Protein AF-A0A5K0VRU4-F1 (afdb_monomer_lite)

Secondary structure (DSSP, 8-state):
------------SSTT-S---HHHHHHHHHHHHHHHHHHHHTT----GGGHHHHHHHHHT-TT--HHHHHHHHHTT-----SSS--HHHHHHHHHHHHHHHHHHTTTS-HHHHHHTTHHHHHHHHHHHIIIIIIS-SS--SHHHHHHHHHHHHHHHHHHHHHHTS--S-------HHHHHHHHHHHHHTTT---S---SHHHHHHHHSTTS-HHHHHHHHTS---HHHHHHHHHHHHHHHHHHHHHHHHHHSSS---HHHHHHHHHHH--

Structure (mmCIF, N/CA/C/O backbone):
data_AF-A0A5K0VRU4-F1
#
_entry.id   AF-A0A5K0VRU4-F1
#
loop_
_atom_site.group_PDB
_atom_site.id
_atom_site.type_symbol
_atom_site.label_atom_id
_atom_site.label_alt_id
_atom_site.label_comp_id
_atom_site.label_asym_id
_atom_site.label_entity_id
_atom_site.label_seq_id
_atom_site.pdbx_PDB_ins_code
_atom_site.Cartn_x
_atom_site.Cartn_y
_atom_site.Cartn_z
_atom_site.occupancy
_atom_site.B_iso_or_equiv
_atom_site.auth_seq_id
_atom_site.auth_comp_id
_atom_site.auth_asym_id
_atom_site.auth_atom_id
_atom_site.pdbx_PDB_model_num
ATOM 1 N N . MET A 1 1 ? -26.122 33.282 -49.426 1.00 35.16 1 MET A N 1
ATOM 2 C CA . MET A 1 1 ? -24.949 33.899 -50.070 1.00 35.16 1 MET A CA 1
ATOM 3 C C . MET A 1 1 ? -24.200 34.597 -48.958 1.00 35.16 1 MET A C 1
ATOM 5 O O . MET A 1 1 ? -24.620 35.663 -48.543 1.00 35.16 1 MET A O 1
ATOM 9 N N . GLU A 1 2 ? -23.472 33.832 -48.149 1.00 34.56 2 GLU A N 1
ATOM 10 C CA . GLU A 1 2 ? -22.108 33.345 -48.430 1.00 34.56 2 GLU A CA 1
ATOM 11 C C . GLU A 1 2 ? -21.135 34.514 -48.532 1.00 34.56 2 GLU A C 1
ATOM 13 O O . GLU A 1 2 ? -21.149 35.229 -49.522 1.00 34.56 2 GLU A O 1
ATOM 18 N N . ASP A 1 3 ? -20.295 34.655 -47.509 1.00 26.83 3 ASP A N 1
ATOM 19 C CA . ASP A 1 3 ? -18.864 34.739 -47.759 1.00 26.83 3 ASP A CA 1
ATOM 20 C C . ASP A 1 3 ? -18.106 33.967 -46.677 1.00 26.83 3 ASP A C 1
ATOM 22 O O . ASP A 1 3 ? -18.338 34.085 -45.472 1.00 26.83 3 ASP A O 1
ATOM 26 N N . VAL A 1 4 ? -17.264 33.080 -47.188 1.00 33.47 4 VAL A N 1
ATOM 27 C CA . VAL A 1 4 ? -16.459 32.075 -46.509 1.00 33.47 4 VAL A CA 1
ATOM 28 C C . VAL A 1 4 ? -15.202 32.752 -45.973 1.00 33.47 4 VAL A C 1
ATOM 30 O O . VAL A 1 4 ? -14.408 33.280 -46.747 1.00 33.47 4 VAL A O 1
ATOM 33 N N . VAL A 1 5 ? -14.975 32.695 -44.659 1.00 30.23 5 VAL A N 1
ATOM 34 C CA . VAL A 1 5 ? -13.667 33.023 -44.075 1.00 30.23 5 VAL A CA 1
ATOM 35 C C . VAL A 1 5 ? -12.922 31.719 -43.822 1.00 30.23 5 VAL A C 1
ATOM 37 O O . VAL A 1 5 ? -13.318 30.900 -42.993 1.00 30.23 5 VAL A O 1
ATOM 40 N N . PHE A 1 6 ? -11.846 31.533 -44.582 1.00 28.92 6 PHE A N 1
ATOM 41 C CA . PHE A 1 6 ? -10.878 30.458 -44.421 1.00 28.92 6 PHE A CA 1
ATOM 42 C C . PHE A 1 6 ? -10.254 30.526 -43.023 1.00 28.92 6 PHE A C 1
ATOM 44 O O . PHE A 1 6 ? -9.589 31.501 -42.679 1.00 28.92 6 PHE A O 1
ATOM 51 N N . ILE A 1 7 ? -10.447 29.474 -42.225 1.00 33.62 7 ILE A N 1
ATOM 52 C CA . ILE A 1 7 ? -9.672 29.272 -41.002 1.00 33.62 7 ILE A CA 1
ATOM 53 C C . ILE A 1 7 ? -8.292 28.772 -41.418 1.00 33.62 7 ILE A C 1
ATOM 55 O O . ILE A 1 7 ? -8.119 27.650 -41.898 1.00 33.62 7 ILE A O 1
ATOM 59 N N . GLU A 1 8 ? -7.327 29.663 -41.239 1.00 29.95 8 GLU A N 1
ATOM 60 C CA . GLU A 1 8 ? -5.900 29.417 -41.320 1.00 29.95 8 GLU A CA 1
ATOM 61 C C . GLU A 1 8 ? -5.525 28.253 -40.391 1.00 29.95 8 GLU A C 1
ATOM 63 O O . GLU A 1 8 ? -5.835 28.227 -39.195 1.00 29.95 8 GLU A O 1
ATOM 68 N N . LYS A 1 9 ? -4.906 27.233 -40.984 1.00 31.45 9 LYS A N 1
ATOM 69 C CA . LYS A 1 9 ? -4.506 25.989 -40.336 1.00 31.45 9 LYS A CA 1
ATOM 70 C C . LYS A 1 9 ? -3.313 26.283 -39.424 1.00 31.45 9 LYS A C 1
ATOM 72 O O . LYS A 1 9 ? -2.166 26.247 -39.852 1.00 31.45 9 LYS A O 1
ATOM 77 N N . GLY A 1 10 ? -3.606 26.613 -38.170 1.00 27.17 10 GLY A N 1
ATOM 78 C CA . GLY A 1 10 ? -2.618 26.787 -37.113 1.00 27.17 10 GLY A CA 1
ATOM 79 C C . GLY A 1 10 ? -2.034 25.447 -36.678 1.00 27.17 10 GLY A C 1
ATOM 80 O O . GLY A 1 10 ? -2.617 24.736 -35.862 1.00 27.17 10 GLY A O 1
ATOM 81 N N . ASP A 1 11 ? -0.871 25.135 -37.234 1.00 39.38 11 ASP A N 1
ATOM 82 C CA . ASP A 1 11 ? 0.118 24.199 -36.709 1.00 39.38 11 ASP A CA 1
ATOM 83 C C . ASP A 1 11 ? 0.314 24.418 -35.198 1.00 39.38 11 ASP A C 1
ATOM 85 O O . ASP A 1 11 ? 0.745 25.501 -34.793 1.00 39.38 11 ASP A O 1
ATOM 89 N N . ARG A 1 12 ? -0.061 23.432 -34.362 1.00 37.38 12 ARG A N 1
ATOM 90 C CA . ARG A 1 12 ? 0.405 23.240 -32.964 1.00 37.38 12 ARG A CA 1
ATOM 91 C C . ARG A 1 12 ? -0.280 22.051 -32.268 1.00 37.38 12 ARG A C 1
ATOM 93 O O . ARG A 1 12 ? -0.884 22.191 -31.207 1.00 37.38 12 ARG A O 1
ATOM 100 N N . ALA A 1 13 ? -0.186 20.855 -32.847 1.00 37.22 13 ALA A N 1
ATOM 101 C CA . ALA A 1 13 ? -0.652 19.635 -32.171 1.00 37.22 13 ALA A CA 1
ATOM 102 C C . ALA A 1 13 ? 0.237 18.396 -32.389 1.00 37.22 13 ALA A C 1
ATOM 104 O O . ALA A 1 13 ? -0.203 17.287 -32.101 1.00 37.22 13 ALA A O 1
ATOM 105 N N . ALA A 1 14 ? 1.474 18.562 -32.871 1.00 34.97 14 ALA A N 1
ATOM 106 C CA . ALA A 1 14 ? 2.357 17.433 -33.191 1.00 34.97 14 ALA A CA 1
ATOM 107 C C . ALA A 1 14 ? 3.592 17.280 -32.274 1.00 34.97 14 ALA A C 1
ATOM 109 O O . ALA A 1 14 ? 4.218 16.228 -32.298 1.00 34.97 14 ALA A O 1
ATOM 110 N N . ASP A 1 15 ? 3.908 18.250 -31.408 1.00 37.06 15 ASP A N 1
ATOM 111 C CA . ASP A 1 15 ? 5.259 18.343 -30.812 1.00 37.06 15 ASP A CA 1
ATOM 112 C C . ASP A 1 15 ? 5.445 17.787 -29.386 1.00 37.06 15 ASP A C 1
ATOM 114 O O . ASP A 1 15 ? 6.504 17.961 -28.795 1.00 37.06 15 ASP A O 1
ATOM 118 N N . ASN A 1 16 ? 4.465 17.090 -28.800 1.00 42.47 16 ASN A N 1
ATOM 119 C CA . ASN A 1 16 ? 4.620 16.508 -27.448 1.00 42.47 16 ASN A CA 1
ATOM 120 C C . ASN A 1 16 ? 4.455 14.983 -27.379 1.00 42.47 16 ASN A C 1
ATOM 122 O O . ASN A 1 16 ? 4.488 14.416 -26.287 1.00 42.47 16 ASN A O 1
ATOM 126 N N . PHE A 1 17 ? 4.290 14.317 -28.525 1.00 43.25 17 PHE A N 1
ATOM 127 C CA . PHE A 1 17 ? 4.145 12.861 -28.609 1.00 43.25 17 PHE A CA 1
ATOM 128 C C . PHE A 1 17 ? 5.380 12.147 -29.184 1.00 43.25 17 PHE A C 1
ATOM 130 O O . PHE A 1 17 ? 5.303 10.955 -29.480 1.00 43.25 17 PHE A O 1
ATOM 137 N N . ASP A 1 18 ? 6.533 12.824 -29.287 1.00 47.66 18 ASP A N 1
ATOM 138 C CA . ASP A 1 18 ? 7.819 12.171 -29.593 1.00 47.66 18 ASP A CA 1
ATOM 139 C C . ASP A 1 18 ? 8.381 11.511 -28.316 1.00 47.66 18 ASP A C 1
ATOM 141 O O . ASP A 1 18 ? 9.367 11.906 -27.688 1.00 47.66 18 ASP A O 1
ATOM 145 N N . LEU A 1 19 ? 7.557 10.561 -27.866 1.00 56.19 19 LEU A N 1
ATOM 146 C CA . LEU A 1 19 ? 7.505 9.853 -26.601 1.00 56.19 19 LEU A CA 1
ATOM 147 C C . LEU A 1 19 ? 8.842 9.210 -26.263 1.00 56.19 19 LEU A C 1
ATOM 149 O O . LEU A 1 19 ? 9.467 8.592 -27.119 1.00 56.19 19 LEU A O 1
ATOM 153 N N . LEU A 1 20 ? 9.201 9.264 -24.975 1.00 62.41 20 LEU A N 1
ATOM 154 C CA . LEU A 1 20 ? 10.182 8.406 -24.301 1.00 62.41 20 LEU A CA 1
ATOM 155 C C . LEU A 1 20 ? 10.383 7.073 -25.041 1.00 62.41 20 LEU A C 1
ATOM 157 O O . LEU A 1 20 ? 9.666 6.099 -24.797 1.00 62.41 20 LEU A O 1
ATOM 161 N N . THR A 1 21 ? 11.369 7.026 -25.945 1.00 76.81 21 THR A N 1
ATOM 162 C CA . THR A 1 21 ? 11.744 5.777 -26.613 1.00 76.81 21 THR A CA 1
ATOM 163 C C . THR A 1 21 ? 12.025 4.730 -25.543 1.00 76.81 21 THR A C 1
ATOM 165 O O . THR A 1 21 ? 12.405 5.071 -24.420 1.00 76.81 21 THR A O 1
ATOM 168 N N . SER A 1 22 ? 11.880 3.440 -25.855 1.00 73.94 22 SER A N 1
ATOM 169 C CA . SER A 1 22 ? 12.013 2.409 -24.817 1.00 73.94 22 SER A CA 1
ATOM 170 C C . SER A 1 22 ? 13.336 2.493 -24.041 1.00 73.94 22 SER A C 1
ATOM 172 O O . SER A 1 22 ? 13.355 2.226 -22.844 1.00 73.94 22 SER A O 1
ATOM 174 N N . LYS A 1 23 ? 14.422 2.927 -24.698 1.00 79.88 23 LYS A N 1
ATOM 175 C CA . LYS A 1 23 ? 15.732 3.152 -24.068 1.00 79.88 23 LYS A CA 1
ATOM 176 C C . LYS A 1 23 ? 15.755 4.402 -23.180 1.00 79.88 23 LYS A C 1
ATOM 178 O O . LYS A 1 23 ? 16.255 4.334 -22.061 1.00 79.88 23 LYS A O 1
ATOM 183 N N . ASN A 1 24 ? 15.182 5.513 -23.646 1.00 86.38 24 ASN A N 1
ATOM 184 C CA . ASN A 1 24 ? 15.103 6.755 -22.871 1.00 86.38 24 ASN A CA 1
ATOM 185 C C . ASN A 1 24 ? 14.194 6.602 -21.646 1.00 86.38 24 ASN A C 1
ATOM 187 O O . ASN A 1 24 ? 14.509 7.147 -20.595 1.00 86.38 24 ASN A O 1
ATOM 191 N N . TYR A 1 25 ? 13.116 5.819 -21.765 1.00 88.56 25 TYR A N 1
ATOM 192 C CA . TYR A 1 25 ? 12.246 5.461 -20.648 1.00 88.56 25 TYR A CA 1
ATOM 193 C C . TYR A 1 25 ? 13.021 4.741 -19.546 1.00 88.56 25 TYR A C 1
ATOM 195 O O . TYR A 1 25 ? 13.049 5.215 -18.419 1.00 88.56 25 TYR A O 1
ATOM 203 N N . VAL A 1 26 ? 13.687 3.630 -19.884 1.00 87.88 26 VAL A N 1
ATOM 204 C CA . VAL A 1 26 ? 14.422 2.812 -18.905 1.00 87.88 26 VAL A CA 1
ATOM 205 C C . VAL A 1 26 ? 15.501 3.634 -18.207 1.00 87.88 26 VAL A C 1
ATOM 207 O O . VAL A 1 26 ? 15.607 3.582 -16.984 1.00 87.88 26 VAL A O 1
ATOM 210 N N . LYS A 1 27 ? 16.261 4.431 -18.968 1.00 89.44 27 LYS A N 1
ATOM 211 C CA . LYS A 1 27 ? 17.290 5.304 -18.401 1.00 89.44 27 LYS A CA 1
ATOM 212 C C . LYS A 1 27 ? 16.688 6.353 -17.463 1.00 89.44 27 LYS A C 1
ATOM 214 O O . LYS A 1 27 ? 17.103 6.439 -16.318 1.00 89.44 27 LYS A O 1
ATOM 219 N N . LEU A 1 28 ? 15.680 7.105 -17.915 1.00 91.62 28 LEU A N 1
ATOM 220 C CA . LEU A 1 28 ? 15.055 8.145 -17.095 1.00 91.62 28 LEU A CA 1
ATOM 221 C C . LEU A 1 28 ? 14.407 7.565 -15.833 1.00 91.62 28 LEU A C 1
ATOM 223 O O . LEU A 1 28 ? 14.519 8.169 -14.771 1.00 91.62 28 LEU A O 1
ATOM 227 N N . SER A 1 29 ? 13.747 6.408 -15.937 1.00 89.31 29 SER A N 1
ATOM 228 C CA . SER A 1 29 ? 13.199 5.678 -14.792 1.00 89.31 29 SER A CA 1
ATOM 229 C C . SER A 1 29 ? 14.280 5.376 -13.763 1.00 89.31 29 SER A C 1
ATOM 231 O O . SER A 1 29 ? 14.113 5.739 -12.602 1.00 89.31 29 SER A O 1
ATOM 233 N N . LYS A 1 30 ? 15.388 4.769 -14.199 1.00 89.94 30 LYS A N 1
ATOM 234 C CA . LYS A 1 30 ? 16.509 4.416 -13.329 1.00 89.94 30 LYS A CA 1
ATOM 235 C C . LYS A 1 30 ? 17.131 5.654 -12.678 1.00 89.94 30 LYS A C 1
ATOM 237 O O . LYS A 1 30 ? 17.142 5.737 -11.456 1.00 89.94 30 LYS A O 1
ATOM 242 N N . ASP A 1 31 ? 17.528 6.644 -13.478 1.00 92.00 31 ASP A N 1
ATOM 243 C CA . ASP A 1 31 ? 18.176 7.872 -12.997 1.00 92.00 31 ASP A CA 1
ATOM 244 C C . ASP A 1 31 ? 17.273 8.631 -11.997 1.00 92.00 31 ASP A C 1
ATOM 246 O O . ASP A 1 31 ? 17.741 9.185 -11.003 1.00 92.00 31 ASP A O 1
ATOM 250 N N . SER A 1 32 ? 15.954 8.654 -12.236 1.00 91.50 32 SER A N 1
ATOM 251 C CA . SER A 1 32 ? 14.997 9.345 -11.356 1.00 91.50 32 SER A CA 1
ATOM 252 C C . SER A 1 32 ? 14.775 8.610 -10.037 1.00 91.50 32 SER A C 1
ATOM 254 O O . SER A 1 32 ? 14.618 9.256 -9.001 1.00 91.50 32 SER A O 1
ATOM 256 N N . VAL A 1 33 ? 14.735 7.276 -10.078 1.00 90.25 33 VAL A N 1
ATOM 257 C CA . VAL A 1 33 ? 14.640 6.427 -8.886 1.00 90.25 33 VAL A CA 1
ATOM 258 C C . VAL A 1 33 ? 15.898 6.574 -8.039 1.00 90.25 33 VAL A C 1
ATOM 260 O O . VAL A 1 33 ? 15.785 6.884 -6.858 1.00 90.25 33 VAL A O 1
ATOM 263 N N . GLU A 1 34 ? 17.081 6.421 -8.637 1.00 90.38 34 GLU A N 1
ATOM 264 C CA . GLU A 1 34 ? 18.365 6.534 -7.935 1.00 90.38 34 GLU A CA 1
ATOM 265 C C . GLU A 1 34 ? 18.497 7.898 -7.259 1.00 90.38 34 GLU A C 1
ATOM 267 O O . GLU A 1 34 ? 18.747 7.966 -6.058 1.00 90.38 34 GLU A O 1
ATOM 272 N N . ARG A 1 35 ? 18.187 8.982 -7.980 1.00 91.62 35 ARG A N 1
ATOM 273 C CA . ARG A 1 35 ? 18.198 10.332 -7.410 1.00 91.62 35 ARG A CA 1
ATOM 274 C C . ARG A 1 35 ? 17.222 10.492 -6.240 1.00 91.62 35 ARG A C 1
ATOM 276 O O . ARG A 1 35 ? 17.546 11.156 -5.259 1.00 91.62 35 ARG A O 1
ATOM 283 N N . LEU A 1 36 ? 16.022 9.912 -6.323 1.00 88.62 36 LEU A N 1
ATOM 284 C CA . LEU A 1 36 ? 15.066 9.953 -5.213 1.00 88.62 36 LEU A CA 1
ATOM 285 C C . LEU A 1 36 ? 15.610 9.206 -3.988 1.00 88.62 36 LEU A C 1
ATOM 287 O O . LEU A 1 36 ? 15.488 9.704 -2.868 1.00 88.62 36 LEU A O 1
ATOM 291 N N . LEU A 1 37 ? 16.211 8.032 -4.195 1.00 85.75 37 LEU A N 1
ATOM 292 C CA . LEU A 1 37 ? 16.804 7.224 -3.129 1.00 85.75 37 LEU A CA 1
ATOM 293 C C . LEU A 1 37 ? 18.017 7.917 -2.494 1.00 85.75 37 LEU A C 1
ATOM 295 O O . LEU A 1 37 ? 18.177 7.856 -1.278 1.00 85.75 37 LEU A O 1
ATOM 299 N N . GLU A 1 38 ? 18.843 8.602 -3.283 1.00 88.44 38 GLU A N 1
ATOM 300 C CA . GLU A 1 38 ? 19.968 9.409 -2.797 1.00 88.44 38 GLU A CA 1
ATOM 301 C C . GLU A 1 38 ? 19.501 10.582 -1.930 1.00 88.44 38 GLU A C 1
ATOM 303 O O . GLU A 1 38 ? 19.992 10.748 -0.815 1.0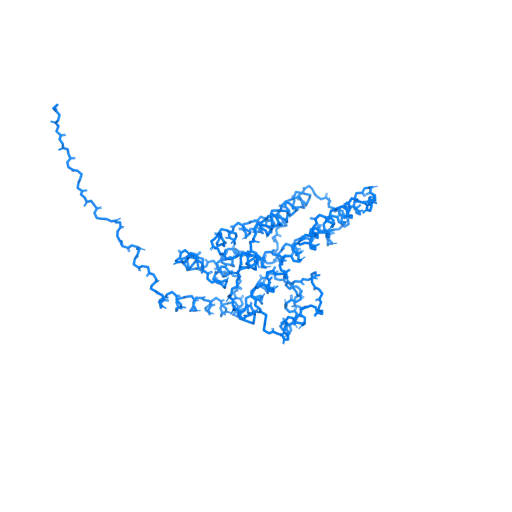0 88.44 38 GLU A O 1
ATOM 308 N N . GLU A 1 39 ? 18.514 11.358 -2.387 1.00 86.56 39 GLU A N 1
ATOM 309 C CA . GLU A 1 39 ? 17.941 12.464 -1.605 1.00 86.56 39 GLU A CA 1
ATOM 310 C C . GLU A 1 39 ? 17.303 11.953 -0.304 1.00 86.56 39 GLU A C 1
ATOM 312 O O . GLU A 1 39 ? 17.458 12.561 0.757 1.00 86.56 39 GLU A O 1
ATOM 317 N N . PHE A 1 40 ? 16.630 10.800 -0.363 1.00 80.44 40 PHE A N 1
ATOM 318 C CA . PHE A 1 40 ? 16.086 10.129 0.813 1.00 80.44 40 PHE A CA 1
ATOM 319 C C . PHE A 1 40 ? 17.190 9.711 1.803 1.00 80.44 40 PHE A C 1
ATOM 321 O O . PHE A 1 40 ? 17.092 10.026 2.992 1.00 80.44 40 PHE A O 1
ATOM 328 N N . LYS A 1 41 ? 18.266 9.065 1.327 1.00 82.62 41 LYS A N 1
ATOM 329 C CA . LYS A 1 41 ? 19.443 8.692 2.139 1.00 82.62 41 LYS A CA 1
ATOM 330 C C . LYS A 1 41 ? 20.147 9.930 2.714 1.00 82.62 41 LYS A C 1
ATOM 332 O O . LYS A 1 41 ? 20.639 9.884 3.837 1.00 82.62 41 LYS A O 1
ATOM 337 N N . GLY A 1 42 ? 20.122 11.050 1.990 1.00 80.94 42 GLY A N 1
ATOM 338 C CA . GLY A 1 42 ? 20.583 12.369 2.438 1.00 80.94 42 GLY A CA 1
ATOM 339 C C . GLY A 1 42 ? 19.674 13.053 3.469 1.00 80.94 42 GLY A C 1
ATOM 340 O O . GLY A 1 42 ? 19.977 14.158 3.914 1.00 80.94 42 GLY A O 1
ATOM 341 N N . GLY A 1 43 ? 18.566 12.418 3.866 1.00 76.81 43 GLY A N 1
ATOM 342 C CA . GLY A 1 43 ? 17.657 12.901 4.904 1.00 76.81 43 GLY A CA 1
ATOM 343 C C . GLY A 1 43 ? 16.501 13.763 4.395 1.00 76.81 43 GLY A C 1
ATOM 344 O O . GLY A 1 43 ? 15.662 14.169 5.205 1.00 76.81 43 GLY A O 1
ATOM 345 N N . ARG A 1 44 ? 16.394 14.016 3.082 1.00 79.00 44 ARG A N 1
ATOM 346 C CA . ARG A 1 44 ? 15.269 14.768 2.510 1.00 79.00 44 ARG A CA 1
ATOM 347 C C . ARG A 1 44 ? 13.966 13.998 2.726 1.00 79.00 44 ARG A C 1
ATOM 349 O O . ARG A 1 44 ? 13.890 12.794 2.501 1.00 79.00 44 ARG A O 1
ATOM 356 N N . ARG A 1 45 ? 12.912 14.710 3.139 1.00 75.56 45 ARG A N 1
ATOM 357 C CA . ARG A 1 45 ? 11.570 14.137 3.379 1.00 75.56 45 ARG A CA 1
ATOM 358 C C . ARG A 1 45 ? 10.478 14.664 2.447 1.00 75.56 45 ARG A C 1
ATOM 360 O O . ARG A 1 45 ? 9.382 14.116 2.425 1.00 75.56 45 ARG A O 1
ATOM 367 N N . ASN A 1 46 ? 10.772 15.699 1.661 1.00 77.38 46 ASN A N 1
ATOM 368 C CA . ASN A 1 46 ? 9.859 16.270 0.673 1.00 77.38 46 ASN A CA 1
ATOM 369 C C . ASN A 1 46 ? 10.298 15.869 -0.744 1.00 77.38 46 ASN A C 1
ATOM 371 O O . ASN A 1 46 ? 11.336 16.318 -1.218 1.00 77.38 46 ASN A O 1
ATOM 375 N N . PHE A 1 47 ? 9.480 15.073 -1.437 1.00 82.75 47 PHE A N 1
ATOM 376 C CA . PHE A 1 47 ? 9.764 14.587 -2.798 1.00 82.75 47 PHE A CA 1
ATOM 377 C C . PHE A 1 47 ? 8.867 15.222 -3.870 1.00 82.75 47 PHE A C 1
ATOM 379 O O . PHE A 1 47 ? 8.712 14.687 -4.968 1.00 82.75 47 PHE A O 1
ATOM 386 N N . SER A 1 48 ? 8.244 16.365 -3.571 1.00 84.69 48 SER A N 1
ATOM 387 C CA . SER A 1 48 ? 7.301 17.025 -4.487 1.00 84.69 48 SER A CA 1
ATOM 388 C C . SER A 1 48 ? 7.930 17.457 -5.817 1.00 84.69 48 SER A C 1
ATOM 390 O O . SER A 1 48 ? 7.243 17.442 -6.840 1.00 84.69 48 SER A O 1
ATOM 392 N N . GLU A 1 49 ? 9.230 17.761 -5.836 1.00 87.19 49 GLU A N 1
ATOM 393 C CA . GLU A 1 49 ? 9.981 18.103 -7.054 1.00 87.19 49 GLU A CA 1
ATOM 394 C C . GLU A 1 49 ? 9.990 16.961 -8.085 1.00 87.19 49 GLU A C 1
ATOM 396 O O . GLU A 1 49 ? 9.987 17.203 -9.292 1.00 87.19 49 GLU A O 1
ATOM 401 N N . PHE A 1 50 ? 9.908 15.709 -7.622 1.00 89.75 50 PHE A N 1
ATOM 402 C CA . PHE A 1 50 ? 9.898 14.533 -8.486 1.00 89.75 50 PHE A CA 1
ATOM 403 C C . PHE A 1 50 ? 8.526 14.256 -9.110 1.00 89.75 50 PHE A C 1
ATOM 405 O O . PHE A 1 50 ? 8.409 13.433 -10.021 1.00 89.75 50 PHE A O 1
ATOM 412 N N . ARG A 1 51 ? 7.469 14.944 -8.657 1.00 90.00 51 ARG A N 1
ATOM 413 C CA . ARG A 1 51 ? 6.083 14.655 -9.048 1.00 90.00 51 ARG A CA 1
ATOM 414 C C . ARG A 1 51 ? 5.869 14.699 -10.551 1.00 90.00 51 ARG A C 1
ATOM 416 O O . ARG A 1 51 ? 5.230 13.807 -11.099 1.00 90.00 51 ARG A O 1
ATOM 423 N N . LEU A 1 52 ? 6.391 15.724 -11.223 1.00 90.94 52 LEU A N 1
ATOM 424 C CA . LEU A 1 52 ? 6.228 15.866 -12.672 1.00 90.94 52 LEU A CA 1
ATOM 425 C C . LEU A 1 52 ? 6.989 14.783 -13.440 1.00 90.94 52 LEU A C 1
ATOM 427 O O . LEU A 1 52 ? 6.494 14.294 -14.454 1.00 90.94 52 LEU A O 1
ATOM 431 N N . VAL A 1 53 ? 8.168 14.391 -12.953 1.00 93.25 53 VAL A N 1
ATOM 432 C CA . VAL A 1 53 ? 8.985 13.347 -13.578 1.00 93.25 53 VAL A CA 1
ATOM 433 C C . VAL A 1 53 ? 8.280 11.998 -13.469 1.00 93.25 53 VAL A C 1
ATOM 435 O O . VAL A 1 53 ? 8.043 11.348 -14.485 1.00 93.25 53 VAL A O 1
ATOM 438 N N . PHE A 1 54 ? 7.844 11.615 -12.268 1.00 92.94 54 PHE A N 1
ATOM 439 C CA . PHE A 1 54 ? 7.144 10.349 -12.080 1.00 92.94 54 PHE A CA 1
ATOM 440 C C . PHE A 1 54 ? 5.746 10.333 -12.710 1.00 92.94 54 PHE A C 1
ATOM 442 O O . PHE A 1 54 ? 5.356 9.302 -13.247 1.00 92.94 54 PHE A O 1
ATOM 449 N N . ALA A 1 55 ? 5.028 11.462 -12.762 1.00 92.25 55 ALA A N 1
ATOM 450 C CA . ALA A 1 55 ? 3.770 11.554 -13.510 1.00 92.25 55 ALA A CA 1
ATOM 451 C C . ALA A 1 55 ? 3.971 11.199 -14.990 1.00 92.25 55 ALA A C 1
ATOM 453 O O . ALA A 1 55 ? 3.219 10.399 -15.544 1.00 92.25 55 ALA A O 1
ATOM 454 N N . ARG A 1 56 ? 5.020 11.750 -15.618 1.00 92.31 56 ARG A N 1
ATOM 455 C CA . ARG A 1 56 ? 5.371 11.442 -17.012 1.00 92.31 56 ARG A CA 1
ATOM 456 C C . ARG A 1 56 ? 5.750 9.973 -17.185 1.00 92.31 56 ARG A C 1
ATOM 458 O O . ARG A 1 56 ? 5.309 9.350 -18.143 1.00 92.31 56 ARG A O 1
ATOM 465 N N . LEU A 1 57 ? 6.529 9.409 -16.262 1.00 92.50 57 LEU A N 1
ATOM 466 C CA . LEU A 1 57 ? 6.942 8.002 -16.318 1.00 92.50 57 LEU A CA 1
ATOM 467 C C . LEU A 1 57 ? 5.770 7.025 -16.137 1.00 92.50 57 LEU A C 1
ATOM 469 O O . LEU A 1 57 ? 5.748 5.982 -16.790 1.00 92.50 57 LEU A O 1
ATOM 473 N N . VAL A 1 58 ? 4.790 7.361 -15.296 1.00 92.31 58 VAL A N 1
ATOM 474 C CA . VAL A 1 58 ? 3.544 6.592 -15.166 1.00 92.31 58 VAL A CA 1
ATOM 475 C C . VAL A 1 58 ? 2.707 6.705 -16.441 1.00 92.31 58 VAL A C 1
ATOM 477 O O . VAL A 1 58 ? 2.226 5.699 -16.942 1.00 92.31 58 VAL A O 1
ATOM 480 N N . GLN A 1 59 ? 2.556 7.906 -17.004 1.00 90.19 59 GLN A N 1
ATOM 481 C CA . GLN A 1 59 ? 1.716 8.137 -18.189 1.00 90.19 59 GLN A CA 1
ATOM 482 C C . 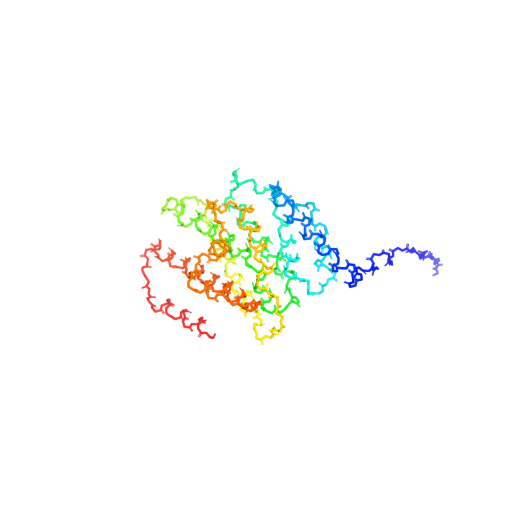GLN A 1 59 ? 2.323 7.603 -19.494 1.00 90.19 59 GLN A C 1
ATOM 484 O O . GLN A 1 59 ? 1.594 7.332 -20.444 1.00 90.19 59 GLN A O 1
ATOM 489 N N . ALA A 1 60 ? 3.645 7.437 -19.558 1.00 89.31 60 ALA A N 1
ATOM 490 C CA . ALA A 1 60 ? 4.333 6.967 -20.757 1.00 89.31 60 ALA A CA 1
ATOM 491 C C . ALA A 1 60 ? 4.157 5.461 -21.035 1.00 89.31 60 ALA A C 1
ATOM 493 O O . ALA A 1 60 ? 4.536 4.994 -22.111 1.00 89.31 60 ALA A O 1
ATOM 494 N N . ARG A 1 61 ? 3.614 4.680 -20.090 1.00 84.56 61 ARG A N 1
ATOM 495 C CA . ARG A 1 61 ? 3.391 3.233 -20.235 1.00 84.56 61 ARG A CA 1
ATOM 496 C C . ARG A 1 61 ? 2.016 2.849 -19.704 1.00 84.56 61 ARG A C 1
ATOM 498 O O . ARG A 1 61 ? 1.641 3.264 -18.619 1.00 84.56 61 ARG A O 1
ATOM 505 N N . ILE A 1 62 ? 1.317 1.981 -20.437 1.00 84.88 62 ILE A N 1
ATOM 506 C CA . ILE A 1 62 ? 0.040 1.397 -19.990 1.00 84.88 62 ILE A CA 1
ATOM 507 C C . ILE A 1 62 ? 0.231 0.610 -18.684 1.00 84.88 62 ILE A C 1
ATOM 509 O O . ILE A 1 62 ? -0.614 0.673 -17.800 1.00 84.88 62 ILE A O 1
ATOM 513 N N . ASP A 1 63 ? 1.361 -0.090 -18.556 1.00 85.69 63 ASP A N 1
ATOM 514 C CA . ASP A 1 63 ? 1.718 -0.867 -17.371 1.00 85.69 63 ASP A CA 1
ATOM 515 C C . ASP A 1 63 ? 3.079 -0.416 -16.811 1.00 85.69 63 ASP A C 1
ATOM 517 O O . ASP A 1 63 ? 4.098 -1.095 -16.948 1.00 85.69 63 ASP A O 1
ATOM 521 N N . ALA A 1 64 ? 3.123 0.783 -16.221 1.00 88.88 64 ALA A N 1
ATOM 522 C CA . ALA A 1 64 ? 4.347 1.351 -15.646 1.00 88.88 64 ALA A CA 1
ATOM 523 C C . ALA A 1 64 ? 4.920 0.461 -14.521 1.00 88.88 64 ALA A C 1
ATOM 525 O O . ALA A 1 64 ? 4.131 -0.097 -13.758 1.00 88.88 64 ALA A O 1
ATOM 526 N N . PRO A 1 65 ? 6.252 0.304 -14.380 1.00 88.88 65 PRO A N 1
ATOM 527 C CA . PRO A 1 65 ? 6.860 -0.524 -13.332 1.00 88.88 65 PRO A CA 1
ATOM 528 C C . PRO A 1 65 ? 6.377 -0.160 -11.921 1.00 88.88 65 PRO A C 1
ATOM 530 O O . PRO A 1 65 ? 6.019 0.991 -11.656 1.00 88.88 65 PRO A O 1
ATOM 533 N N . LEU A 1 66 ? 6.347 -1.144 -11.020 1.00 88.94 66 LEU A N 1
ATOM 534 C CA . LEU A 1 66 ? 5.778 -0.974 -9.679 1.00 88.94 66 LEU A CA 1
ATOM 535 C C . LEU A 1 66 ? 6.518 0.108 -8.882 1.00 88.94 66 LEU A C 1
ATOM 537 O O . LEU A 1 66 ? 5.893 0.933 -8.218 1.00 88.94 66 LEU A O 1
ATOM 541 N N . GLU A 1 67 ? 7.837 0.144 -9.027 1.00 88.44 67 GLU A N 1
ATOM 542 C CA . GLU A 1 67 ? 8.742 1.108 -8.407 1.00 88.44 67 GLU A CA 1
ATOM 543 C C . GLU A 1 67 ? 8.360 2.536 -8.804 1.00 88.44 67 GLU A C 1
ATOM 545 O O . GLU A 1 67 ? 8.278 3.433 -7.969 1.00 88.44 67 GLU A O 1
ATOM 550 N N . ILE A 1 68 ? 8.036 2.741 -10.083 1.00 91.50 68 ILE A N 1
ATOM 551 C CA . ILE A 1 68 ? 7.621 4.039 -10.621 1.00 91.50 68 ILE A CA 1
ATOM 552 C C . ILE A 1 68 ? 6.261 4.458 -10.058 1.00 91.50 68 ILE A C 1
ATOM 554 O O . ILE A 1 68 ? 6.082 5.628 -9.714 1.00 91.50 68 ILE A O 1
ATOM 558 N N . VAL A 1 69 ? 5.317 3.521 -9.915 1.00 92.06 69 VAL A N 1
ATOM 559 C CA . VAL A 1 69 ? 4.020 3.787 -9.269 1.00 92.06 69 VAL A CA 1
ATOM 560 C C . VAL A 1 69 ? 4.223 4.198 -7.809 1.00 92.06 69 VAL A C 1
ATOM 562 O O . VAL A 1 69 ? 3.621 5.171 -7.351 1.00 92.06 69 VAL A O 1
ATOM 565 N N . TRP A 1 70 ? 5.101 3.505 -7.085 1.00 91.00 70 TRP A N 1
ATOM 566 C CA . TRP A 1 70 ? 5.437 3.822 -5.700 1.00 91.00 70 TRP A CA 1
ATOM 567 C C . TRP A 1 70 ? 6.154 5.164 -5.558 1.00 91.00 70 TRP A C 1
ATOM 569 O O . TRP A 1 70 ? 5.747 5.971 -4.728 1.00 91.00 70 TRP A O 1
ATOM 579 N N . CYS A 1 71 ? 7.146 5.469 -6.391 1.00 89.25 71 CYS A N 1
ATOM 580 C CA . CYS A 1 71 ? 7.802 6.776 -6.394 1.00 89.25 71 CYS A CA 1
ATOM 581 C C . CYS A 1 71 ? 6.837 7.912 -6.739 1.00 89.25 71 CYS A C 1
ATOM 583 O O . CYS A 1 71 ? 6.861 8.970 -6.106 1.00 89.25 71 CYS A O 1
ATOM 585 N N . PHE A 1 72 ? 5.944 7.699 -7.708 1.00 90.75 72 PHE A N 1
ATOM 586 C CA . PHE A 1 72 ? 4.909 8.674 -8.029 1.00 90.75 72 PHE A CA 1
ATOM 587 C C . PHE A 1 72 ? 4.003 8.928 -6.824 1.00 90.75 72 PHE A C 1
ATOM 589 O O . PHE A 1 72 ? 3.778 10.075 -6.433 1.00 90.75 72 PHE A O 1
ATOM 596 N N . ALA A 1 73 ? 3.539 7.861 -6.182 1.00 88.62 73 ALA A N 1
ATOM 597 C CA . ALA A 1 73 ? 2.734 7.934 -4.976 1.00 88.62 73 ALA A CA 1
ATOM 598 C C . ALA A 1 73 ? 3.476 8.622 -3.811 1.00 88.62 73 ALA A C 1
ATOM 600 O O . ALA A 1 73 ? 2.885 9.435 -3.097 1.00 88.62 73 ALA A O 1
ATOM 601 N N . LEU A 1 74 ? 4.777 8.373 -3.660 1.00 84.31 74 LEU A N 1
ATOM 602 C CA . LEU A 1 74 ? 5.634 9.019 -2.668 1.00 84.31 74 LEU A CA 1
ATOM 603 C C . LEU A 1 74 ? 5.810 10.519 -2.946 1.00 84.31 74 LEU A C 1
ATOM 605 O O . LEU A 1 74 ? 5.783 11.319 -2.020 1.00 84.31 74 LEU A O 1
ATOM 609 N N . SER A 1 75 ? 5.874 10.946 -4.211 1.00 84.88 75 SER A N 1
ATOM 610 C CA . SER A 1 75 ? 5.932 12.375 -4.583 1.00 84.88 75 SER A CA 1
ATOM 611 C C . SER A 1 75 ? 4.658 13.170 -4.223 1.00 84.88 75 SER A C 1
ATOM 613 O O . SER A 1 75 ? 4.618 14.411 -4.254 1.00 84.88 75 SER A O 1
ATOM 615 N N . HIS A 1 76 ? 3.576 12.457 -3.891 1.00 79.69 76 HIS A N 1
ATOM 616 C CA . HIS A 1 76 ? 2.344 13.029 -3.354 1.00 79.69 76 HIS A CA 1
ATOM 617 C C . HIS A 1 76 ? 2.326 13.126 -1.828 1.00 79.69 76 HIS A C 1
ATOM 619 O O . HIS A 1 76 ? 1.411 13.762 -1.293 1.00 79.69 76 HIS A O 1
ATOM 625 N N . LEU A 1 77 ? 3.328 12.563 -1.146 1.00 70.88 77 LEU A N 1
ATOM 626 C CA . LEU A 1 77 ? 3.622 12.822 0.257 1.00 70.88 77 LEU A CA 1
ATOM 627 C C . LEU A 1 77 ? 4.112 14.278 0.363 1.00 70.88 77 LEU A C 1
ATOM 629 O O . LEU A 1 77 ? 5.295 14.582 0.242 1.00 70.88 77 LEU A O 1
ATOM 633 N N . HIS A 1 78 ? 3.164 15.212 0.468 1.00 58.91 78 HIS A N 1
ATOM 634 C CA . HIS A 1 78 ? 3.452 16.579 0.913 1.00 58.91 78 HIS A CA 1
ATOM 635 C C . HIS A 1 78 ? 4.117 16.509 2.276 1.00 58.91 78 HIS A C 1
ATOM 637 O O . HIS A 1 78 ? 3.666 15.664 3.035 1.00 58.91 78 HIS A O 1
ATOM 643 N N . GLU A 1 79 ? 5.103 17.380 2.547 1.00 52.25 79 GLU A N 1
ATOM 644 C CA . GLU A 1 79 ? 5.753 17.621 3.851 1.00 52.25 79 GLU A CA 1
ATOM 645 C C . GLU A 1 79 ? 4.898 17.132 5.016 1.00 52.25 79 GLU A C 1
ATOM 647 O O . GLU A 1 79 ? 4.123 17.882 5.612 1.00 52.25 79 GLU A O 1
ATOM 652 N N . VAL A 1 80 ? 5.003 15.833 5.306 1.00 49.03 80 VAL A N 1
ATOM 653 C CA . VAL A 1 80 ? 4.432 15.271 6.510 1.00 49.03 80 VAL A CA 1
ATOM 654 C C . VAL A 1 80 ? 5.500 15.548 7.536 1.00 49.03 80 VAL A C 1
ATOM 656 O O . VAL A 1 80 ? 6.304 14.676 7.847 1.00 49.03 80 VAL A O 1
ATOM 659 N N . ASP A 1 81 ? 5.587 16.809 7.953 1.00 46.94 81 ASP A N 1
ATOM 660 C CA . ASP A 1 81 ? 6.363 17.157 9.124 1.00 46.94 81 ASP A CA 1
ATOM 661 C C . ASP A 1 81 ? 5.747 16.337 10.260 1.00 46.94 81 ASP A C 1
ATOM 663 O O . ASP A 1 81 ? 4.571 16.481 10.613 1.00 46.94 81 ASP A O 1
ATOM 667 N N . THR A 1 82 ? 6.493 15.336 10.718 1.00 47.41 82 THR A N 1
ATOM 668 C CA . THR A 1 82 ? 6.010 14.270 11.605 1.00 47.41 82 THR A CA 1
ATOM 669 C C . THR A 1 82 ? 5.592 14.802 12.980 1.00 47.41 82 THR A C 1
ATOM 671 O O . THR A 1 82 ? 4.999 14.077 13.774 1.00 47.41 82 THR A O 1
ATOM 674 N N . ALA A 1 83 ? 5.814 16.092 13.239 1.00 44.56 83 ALA A N 1
ATOM 675 C CA . 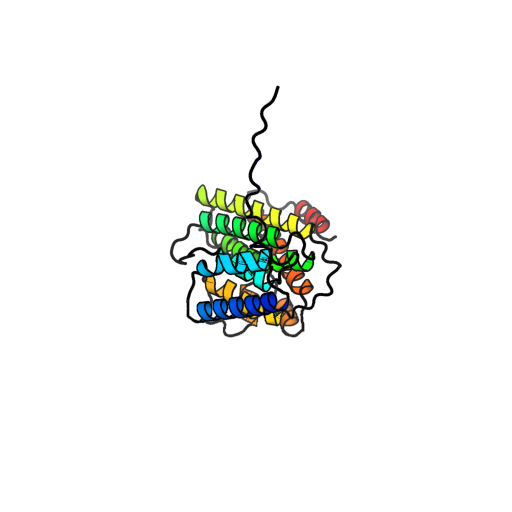ALA A 1 83 ? 5.298 16.825 14.378 1.00 44.56 83 ALA A CA 1
ATOM 676 C C . ALA A 1 83 ? 4.076 17.684 13.980 1.00 44.56 83 ALA A C 1
ATOM 678 O O . ALA A 1 83 ? 4.211 18.845 13.611 1.00 44.56 83 ALA A O 1
ATOM 679 N N . GLY A 1 84 ? 2.859 17.138 14.109 1.00 55.09 84 GLY A N 1
ATOM 680 C CA . GLY A 1 84 ? 1.644 17.971 14.205 1.00 55.09 84 GLY A CA 1
ATOM 681 C C . GLY A 1 84 ? 0.531 17.740 13.182 1.00 55.09 84 GLY A C 1
ATOM 682 O O . GLY A 1 84 ? -0.452 18.481 13.189 1.00 55.09 84 GLY A O 1
ATOM 683 N N . ILE A 1 85 ? 0.618 16.718 12.328 1.00 68.81 85 ILE A N 1
ATOM 684 C CA . ILE A 1 85 ? -0.458 16.434 11.367 1.00 68.81 85 ILE A CA 1
ATOM 685 C C . ILE A 1 85 ? -1.664 15.806 12.053 1.00 68.81 85 ILE A C 1
ATOM 687 O O . ILE A 1 85 ? -1.562 14.821 12.787 1.00 68.81 85 ILE A O 1
ATOM 691 N N . SER A 1 86 ? -2.844 16.360 11.771 1.00 79.62 86 SER A N 1
ATOM 692 C CA . SER A 1 86 ? -4.085 15.848 12.335 1.00 79.62 86 SER A CA 1
ATOM 693 C C . SER A 1 86 ? -4.422 14.463 11.766 1.00 79.62 86 SER A C 1
ATOM 695 O O . SER A 1 86 ? -4.213 14.171 10.585 1.00 79.62 86 SER A O 1
ATOM 697 N N . LEU A 1 87 ? -5.051 13.605 12.575 1.00 83.38 87 LEU A N 1
ATOM 698 C CA . LEU A 1 87 ? -5.545 12.296 12.118 1.00 83.38 87 LEU A CA 1
ATOM 699 C C . LEU A 1 87 ? -6.474 12.400 10.894 1.00 83.38 87 LEU A C 1
ATOM 701 O O . LEU A 1 87 ? -6.533 11.492 10.068 1.00 83.38 87 LEU A O 1
ATOM 705 N N . SER A 1 88 ? -7.219 13.503 10.760 1.00 85.12 88 SER A N 1
ATOM 706 C CA . SER A 1 88 ? -8.096 13.729 9.604 1.00 85.12 88 SER A CA 1
ATOM 707 C C . SER A 1 88 ? -7.306 13.931 8.309 1.00 85.12 88 SER A C 1
ATOM 709 O O . SER A 1 88 ? -7.753 13.486 7.245 1.00 85.12 88 SER A O 1
ATOM 711 N N . ASP A 1 89 ? -6.148 14.581 8.389 1.00 84.44 89 ASP A N 1
ATOM 712 C CA . ASP A 1 89 ? -5.285 14.833 7.237 1.00 84.44 89 ASP A CA 1
ATOM 713 C C . ASP A 1 89 ? -4.594 13.546 6.802 1.00 84.44 89 ASP A C 1
ATOM 715 O O . ASP A 1 89 ? -4.642 13.219 5.617 1.00 84.44 89 ASP A O 1
ATOM 719 N N . ARG A 1 90 ? -4.110 12.733 7.754 1.00 85.44 90 ARG A N 1
ATOM 720 C CA . ARG A 1 90 ? -3.584 11.384 7.471 1.00 85.44 90 ARG A CA 1
ATOM 721 C C . ARG A 1 90 ? -4.604 10.496 6.760 1.00 85.44 90 ARG A C 1
ATOM 723 O O . ARG A 1 90 ? -4.308 9.910 5.725 1.00 85.44 90 ARG A O 1
ATOM 730 N N . VAL A 1 91 ? -5.851 10.464 7.238 1.00 89.56 91 VAL A N 1
ATOM 731 C CA . VAL A 1 91 ? -6.937 9.715 6.574 1.00 89.56 91 VAL A CA 1
ATOM 732 C C . VAL A 1 91 ? -7.230 10.253 5.169 1.00 89.56 91 VAL A C 1
ATOM 734 O O . VAL A 1 91 ? -7.519 9.490 4.244 1.00 89.56 91 VAL A O 1
ATOM 737 N N . SER A 1 92 ? -7.184 11.574 4.989 1.00 88.44 92 SER A N 1
ATOM 738 C CA . SER A 1 92 ? -7.419 12.199 3.683 1.00 88.44 92 SER A CA 1
ATOM 739 C C . SER A 1 92 ? -6.286 11.890 2.706 1.00 88.44 92 SER A C 1
ATOM 741 O O . SER A 1 92 ? -6.553 11.615 1.534 1.00 88.44 92 SER A O 1
ATOM 743 N N . PHE A 1 93 ? -5.052 11.869 3.207 1.00 86.62 93 PHE A N 1
ATOM 744 C CA . PHE A 1 93 ? -3.870 11.442 2.484 1.00 86.62 93 PHE A CA 1
ATOM 745 C C . PHE A 1 93 ? -3.965 9.961 2.086 1.00 86.62 93 PHE A C 1
ATOM 747 O O . PHE A 1 93 ? -3.841 9.663 0.903 1.00 86.62 93 PHE A O 1
ATOM 754 N N . ALA A 1 94 ? -4.292 9.049 3.009 1.00 90.75 94 ALA A N 1
ATOM 755 C CA . ALA A 1 94 ? -4.451 7.622 2.712 1.00 90.75 94 ALA A CA 1
ATOM 756 C C . ALA A 1 94 ? -5.499 7.383 1.610 1.00 90.75 94 ALA A C 1
ATOM 758 O O . ALA A 1 94 ? -5.284 6.623 0.669 1.00 90.75 94 ALA A O 1
ATOM 759 N N . ARG A 1 95 ? -6.620 8.113 1.650 1.00 92.94 95 ARG A N 1
ATOM 760 C CA . ARG A 1 95 ? -7.625 8.054 0.580 1.00 92.94 95 ARG A CA 1
ATOM 761 C C . ARG A 1 95 ? -7.083 8.547 -0.764 1.00 92.94 95 ARG A C 1
ATOM 763 O O . ARG A 1 95 ? -7.376 7.938 -1.789 1.00 92.94 95 ARG A O 1
ATOM 770 N N . LYS A 1 96 ? -6.327 9.648 -0.775 1.00 90.88 96 LYS A N 1
ATOM 771 C CA . LYS A 1 96 ? -5.704 10.171 -2.000 1.00 90.88 96 LYS A CA 1
ATOM 772 C C . LYS A 1 96 ? -4.688 9.174 -2.558 1.00 90.88 96 LYS A C 1
ATOM 774 O O . LYS A 1 96 ? -4.700 8.914 -3.752 1.00 90.88 96 LYS A O 1
ATOM 779 N N . LEU A 1 97 ? -3.880 8.574 -1.687 1.00 90.94 97 LEU A N 1
ATOM 780 C CA . LEU A 1 97 ? -2.913 7.539 -2.030 1.00 90.94 97 LEU A CA 1
ATOM 781 C C . LEU A 1 97 ? -3.595 6.327 -2.680 1.00 90.94 97 LEU A C 1
ATOM 783 O O . LEU A 1 97 ? -3.159 5.881 -3.737 1.00 90.94 97 LEU A O 1
ATOM 787 N N . PHE A 1 98 ? -4.714 5.860 -2.116 1.00 95.00 98 PHE A N 1
ATOM 788 C CA . PHE A 1 98 ? -5.523 4.796 -2.714 1.00 95.00 98 PHE A CA 1
ATOM 789 C C . PHE A 1 98 ? -6.003 5.142 -4.125 1.00 95.00 98 PHE A C 1
ATOM 791 O O . PHE A 1 98 ? -5.867 4.335 -5.041 1.00 95.00 98 PHE A O 1
ATOM 798 N N . GLN A 1 99 ? -6.535 6.351 -4.318 1.00 93.81 99 GLN A N 1
ATOM 799 C CA . GLN A 1 99 ? -7.007 6.814 -5.626 1.00 93.81 99 GLN A CA 1
ATOM 800 C C . GLN A 1 99 ? -5.867 6.913 -6.641 1.00 93.81 99 GLN A C 1
ATOM 802 O O . GLN A 1 99 ? -6.018 6.467 -7.774 1.00 93.81 99 GLN A O 1
ATOM 807 N N . THR A 1 100 ? -4.717 7.451 -6.232 1.00 91.56 100 THR A N 1
ATOM 808 C CA . THR A 1 100 ? -3.531 7.535 -7.084 1.00 91.56 100 THR A CA 1
ATOM 809 C C . THR A 1 100 ? -3.081 6.140 -7.508 1.00 91.56 100 THR A C 1
ATOM 811 O O . THR A 1 100 ? -3.052 5.862 -8.703 1.00 91.56 100 THR A O 1
ATOM 814 N N . ILE A 1 101 ? -2.818 5.237 -6.560 1.00 93.56 101 ILE A N 1
ATOM 815 C CA . ILE A 1 101 ? -2.310 3.894 -6.871 1.00 93.56 101 ILE A CA 1
ATOM 816 C C . ILE A 1 101 ? -3.298 3.103 -7.738 1.00 93.56 101 ILE A C 1
ATOM 818 O O . ILE A 1 101 ? -2.896 2.527 -8.749 1.00 93.56 101 ILE A O 1
ATOM 822 N N . SER A 1 102 ? -4.586 3.103 -7.379 1.00 93.19 102 SER A N 1
ATOM 823 C CA . SER A 1 102 ? -5.613 2.393 -8.156 1.00 93.19 102 SER A CA 1
ATOM 824 C C . SER A 1 102 ? -5.724 2.938 -9.578 1.00 93.19 102 SER A C 1
ATOM 826 O O . SER A 1 102 ? -5.801 2.152 -10.514 1.00 93.19 102 SER A O 1
ATOM 828 N N . SER A 1 103 ? -5.639 4.260 -9.774 1.00 92.00 103 SER A N 1
ATOM 829 C CA . SER A 1 103 ? -5.646 4.852 -11.119 1.00 92.00 103 SER A CA 1
ATOM 830 C C . SER A 1 103 ? -4.445 4.413 -11.964 1.00 92.00 103 SER A C 1
ATOM 832 O O . SER A 1 103 ? -4.613 4.082 -13.139 1.00 92.00 103 SER A O 1
ATOM 834 N N . CYS A 1 104 ? -3.258 4.328 -11.352 1.00 90.81 104 CYS A N 1
ATOM 835 C CA . CYS A 1 104 ? -2.023 3.908 -12.014 1.00 90.81 104 CYS A CA 1
ATOM 836 C C . CYS A 1 104 ? -1.997 2.420 -12.381 1.00 90.81 104 CYS A C 1
ATOM 838 O O . CYS A 1 104 ? -1.199 2.030 -13.223 1.00 90.81 104 CYS A O 1
ATOM 840 N N . THR A 1 105 ? -2.836 1.595 -11.751 1.00 91.19 105 THR A N 1
ATOM 841 C CA . THR A 1 105 ? -2.814 0.129 -11.895 1.00 91.19 105 THR A CA 1
ATOM 842 C C . THR A 1 105 ? -4.099 -0.438 -12.498 1.00 91.19 105 THR A C 1
ATOM 844 O O . THR A 1 105 ? -4.314 -1.647 -12.502 1.00 91.19 105 THR A O 1
ATOM 847 N N . THR A 1 106 ? -4.949 0.420 -13.072 1.00 88.06 106 THR A N 1
ATOM 848 C CA . THR A 1 106 ? -6.197 0.014 -13.747 1.00 88.06 106 THR A CA 1
ATOM 849 C C . THR A 1 106 ? -5.982 -0.943 -14.920 1.00 88.06 106 THR A C 1
ATOM 851 O O . THR A 1 106 ? -6.853 -1.758 -15.200 1.00 88.06 106 THR A O 1
ATOM 854 N N . SER A 1 107 ? -4.842 -0.834 -15.606 1.00 85.94 107 SER A N 1
ATOM 855 C CA . SER A 1 107 ? -4.488 -1.660 -16.771 1.00 85.94 107 SER A CA 1
ATOM 856 C C . SER A 1 107 ? -3.401 -2.700 -16.463 1.00 85.94 107 SER A C 1
ATOM 858 O O . SER A 1 107 ? -2.864 -3.318 -17.381 1.00 85.94 107 SER A O 1
ATOM 860 N N . SER A 1 108 ? -3.053 -2.872 -15.185 1.00 87.31 108 SER A N 1
ATOM 861 C CA . SER A 1 108 ? -2.029 -3.809 -14.715 1.00 87.31 108 SER A CA 1
ATOM 862 C C . SER A 1 108 ? -2.610 -5.200 -14.429 1.00 87.31 108 SER A C 1
ATOM 864 O O . SER A 1 108 ? -3.827 -5.387 -14.378 1.00 87.31 108 SER A O 1
ATOM 866 N N . SER A 1 109 ? -1.740 -6.196 -14.222 1.00 88.44 109 SER A N 1
ATOM 867 C CA . SER A 1 109 ? -2.165 -7.505 -13.708 1.00 88.44 109 SER A CA 1
ATOM 868 C C . SER A 1 109 ? -2.743 -7.381 -12.295 1.00 88.44 109 SER A C 1
ATOM 870 O O . SER A 1 109 ? -2.314 -6.520 -11.526 1.00 88.44 109 SER A O 1
ATOM 872 N N . GLY A 1 110 ? -3.664 -8.275 -11.914 1.00 89.75 110 GLY A N 1
ATOM 873 C CA . GLY A 1 110 ? -4.278 -8.235 -10.583 1.00 89.75 110 GLY A CA 1
ATOM 874 C C . GLY A 1 110 ? -3.258 -8.338 -9.447 1.00 89.75 110 GLY A C 1
ATOM 875 O O . GLY A 1 110 ? -3.367 -7.622 -8.456 1.00 89.75 110 GLY A O 1
ATOM 876 N N . GLU A 1 111 ? -2.211 -9.148 -9.621 1.00 89.69 111 GLU A N 1
ATOM 877 C CA . GLU A 1 111 ? -1.081 -9.232 -8.686 1.00 89.69 111 GLU A CA 1
ATOM 878 C C . GLU A 1 111 ? -0.385 -7.882 -8.501 1.00 89.69 111 GLU A C 1
ATOM 880 O O . GLU A 1 111 ? -0.160 -7.451 -7.374 1.00 89.69 111 GLU A O 1
ATOM 885 N N . LYS A 1 112 ? -0.076 -7.182 -9.598 1.00 89.94 112 LYS A N 1
ATOM 886 C CA . LYS A 1 112 ? 0.580 -5.875 -9.545 1.00 89.94 112 LYS A CA 1
ATOM 887 C C . LYS A 1 112 ? -0.328 -4.823 -8.927 1.00 89.94 112 LYS A C 1
ATOM 889 O O . LYS A 1 112 ? 0.121 -4.056 -8.081 1.00 89.94 112 LYS A O 1
ATOM 894 N N . SER A 1 113 ? -1.600 -4.816 -9.312 1.00 92.69 113 SER A N 1
ATOM 895 C CA . SER A 1 113 ? -2.623 -3.928 -8.763 1.00 92.69 113 SER A CA 1
ATOM 896 C C . SER A 1 113 ? -2.795 -4.119 -7.257 1.00 92.69 113 SER A C 1
ATOM 898 O O . SER A 1 113 ? -2.902 -3.133 -6.528 1.00 92.69 113 SER A O 1
ATOM 900 N N . ALA A 1 114 ? -2.760 -5.365 -6.778 1.00 93.19 114 ALA A N 1
ATOM 901 C CA . ALA A 1 114 ? -2.780 -5.683 -5.357 1.00 93.19 114 ALA A CA 1
ATOM 902 C C . ALA A 1 114 ? -1.475 -5.263 -4.665 1.00 93.19 114 ALA A C 1
ATOM 904 O O . ALA A 1 114 ? -1.512 -4.476 -3.723 1.00 93.19 114 ALA A O 1
ATOM 905 N N . ALA A 1 115 ? -0.319 -5.709 -5.163 1.00 91.69 115 ALA A N 1
ATOM 906 C CA . ALA A 1 115 ? 0.998 -5.389 -4.611 1.00 91.69 115 ALA A CA 1
ATOM 907 C C . ALA A 1 115 ? 1.256 -3.876 -4.517 1.00 91.69 115 ALA A C 1
ATOM 909 O O . ALA A 1 115 ? 1.852 -3.398 -3.552 1.00 91.69 115 ALA A O 1
ATOM 910 N N . ALA A 1 116 ? 0.750 -3.095 -5.475 1.00 92.75 116 ALA A N 1
ATOM 911 C CA . ALA A 1 116 ? 0.903 -1.648 -5.486 1.00 92.75 116 ALA A CA 1
ATOM 912 C C . ALA A 1 116 ? 0.304 -0.960 -4.257 1.00 92.75 116 ALA A C 1
ATOM 914 O O . ALA A 1 116 ? 0.784 0.110 -3.887 1.00 92.75 116 ALA A O 1
ATOM 915 N N . LEU A 1 117 ? -0.683 -1.570 -3.593 1.00 94.12 117 LEU A N 1
ATOM 916 C CA . LEU A 1 117 ? -1.296 -1.024 -2.385 1.00 94.12 117 LEU A CA 1
ATOM 917 C C . LEU A 1 117 ? -0.441 -1.186 -1.120 1.00 94.12 117 LEU A C 1
ATOM 919 O O . LEU A 1 117 ? -0.828 -0.641 -0.087 1.00 94.12 117 LEU A O 1
ATOM 923 N N . ALA A 1 118 ? 0.706 -1.867 -1.160 1.00 91.12 118 ALA A N 1
ATOM 924 C CA . ALA A 1 118 ? 1.501 -2.126 0.043 1.00 91.12 118 ALA A CA 1
ATOM 925 C C . ALA A 1 118 ? 1.838 -0.863 0.875 1.00 91.12 118 ALA A C 1
ATOM 927 O O . ALA A 1 118 ? 1.546 -0.852 2.073 1.00 91.12 118 ALA A O 1
ATOM 928 N N . PRO A 1 119 ? 2.294 0.260 0.279 1.00 88.44 119 PRO A N 1
ATOM 929 C CA . PRO A 1 119 ? 2.552 1.486 1.041 1.00 88.44 119 PRO A CA 1
ATOM 930 C C . PRO A 1 119 ? 1.309 2.113 1.680 1.00 88.44 119 PRO A C 1
ATOM 932 O O . PRO A 1 119 ? 1.412 2.851 2.661 1.00 88.44 119 PRO A O 1
ATOM 935 N N . LEU A 1 120 ? 0.129 1.869 1.105 1.00 91.31 120 LEU A N 1
ATOM 936 C CA . LEU A 1 120 ? -1.139 2.333 1.659 1.00 91.31 120 LEU A CA 1
ATOM 937 C C . LEU A 1 120 ? -1.560 1.485 2.859 1.00 91.31 120 LEU A C 1
ATOM 939 O O . LEU A 1 120 ? -2.069 2.033 3.831 1.00 91.31 120 LEU A O 1
ATOM 943 N N . VAL A 1 121 ? -1.372 0.168 2.783 1.00 92.50 121 VAL A N 1
ATOM 944 C CA . VAL A 1 121 ? -1.705 -0.759 3.871 1.00 92.50 121 VAL A CA 1
ATOM 945 C C . VAL A 1 121 ? -0.929 -0.404 5.134 1.00 92.50 121 VAL A C 1
ATOM 947 O O . VAL A 1 121 ? -1.550 -0.227 6.181 1.00 92.50 121 VAL A O 1
ATOM 950 N N . SER A 1 122 ? 0.384 -0.198 5.007 1.00 86.69 122 SER A N 1
ATOM 951 C CA . SER A 1 122 ? 1.238 0.248 6.114 1.00 86.69 122 SER A CA 1
ATOM 952 C C . SER A 1 122 ? 0.737 1.574 6.722 1.00 86.69 122 SER A C 1
ATOM 954 O O . SER A 1 122 ? 0.542 1.671 7.932 1.00 86.69 122 SER A O 1
ATOM 956 N N . GLU A 1 123 ? 0.387 2.573 5.897 1.00 86.50 123 GLU A N 1
ATOM 957 C CA . GLU A 1 123 ? -0.174 3.847 6.392 1.00 86.50 123 GLU A CA 1
ATOM 958 C C . GLU A 1 123 ? -1.509 3.659 7.129 1.00 86.50 123 GLU A C 1
ATOM 960 O O . GLU A 1 123 ? -1.770 4.299 8.149 1.00 86.50 123 GLU A O 1
ATOM 965 N N . ILE A 1 124 ? -2.385 2.798 6.612 1.00 90.69 124 ILE A N 1
ATOM 966 C CA . ILE A 1 124 ? -3.686 2.530 7.223 1.00 90.69 124 ILE A CA 1
ATOM 967 C C . ILE A 1 124 ? -3.525 1.831 8.564 1.00 90.69 124 ILE A C 1
ATOM 969 O O . ILE A 1 124 ? -4.253 2.181 9.494 1.00 90.69 124 ILE A O 1
ATOM 973 N N . PHE A 1 125 ? -2.597 0.881 8.675 1.00 89.25 125 PHE A N 1
ATOM 974 C CA . PHE A 1 125 ? -2.299 0.225 9.941 1.00 89.25 125 PHE A CA 1
ATOM 975 C C . PHE A 1 125 ? -1.924 1.253 11.012 1.00 89.25 125 PHE A C 1
ATOM 977 O O . PHE A 1 125 ? -2.558 1.295 12.066 1.00 89.25 125 PHE A O 1
ATOM 984 N N . GLU A 1 126 ? -1.005 2.168 10.704 1.00 84.81 126 GLU A N 1
ATOM 985 C CA . GLU A 1 126 ? -0.588 3.226 11.629 1.00 84.81 126 GLU A CA 1
ATOM 986 C C . GLU A 1 126 ? -1.747 4.152 12.031 1.00 84.81 126 GLU A C 1
ATOM 988 O O . GLU A 1 126 ? -1.906 4.519 13.198 1.00 84.81 126 GLU A O 1
ATOM 993 N N . ILE A 1 127 ? -2.616 4.514 11.081 1.00 87.56 127 ILE A N 1
ATOM 994 C CA . ILE A 1 127 ? -3.829 5.290 11.375 1.00 87.56 127 ILE A CA 1
ATOM 995 C C . ILE A 1 127 ? -4.771 4.501 12.298 1.00 87.56 127 ILE A C 1
ATOM 997 O O . ILE A 1 127 ? -5.391 5.080 13.194 1.00 87.56 127 ILE A O 1
ATOM 1001 N N . VAL A 1 128 ? -4.913 3.191 12.085 1.00 88.44 128 VAL A N 1
ATOM 1002 C CA . VAL A 1 128 ? -5.755 2.320 12.911 1.00 88.44 128 VAL A CA 1
ATOM 1003 C C . VAL A 1 128 ? -5.195 2.218 14.329 1.00 88.44 128 VAL A C 1
ATOM 1005 O O . VAL A 1 128 ? -5.960 2.395 15.278 1.00 88.44 128 VAL A O 1
ATOM 1008 N N . VAL A 1 129 ? -3.889 2.013 14.492 1.00 85.50 129 VAL A N 1
ATOM 1009 C CA . VAL A 1 129 ? -3.227 2.005 15.805 1.00 85.50 129 VAL A CA 1
ATOM 1010 C C . VAL A 1 129 ? -3.461 3.334 16.527 1.00 85.50 129 VAL A C 1
ATOM 1012 O O . VAL A 1 129 ? -3.980 3.337 17.645 1.00 85.50 129 VAL A O 1
ATOM 1015 N N . ALA A 1 130 ? -3.221 4.464 15.858 1.00 84.06 130 ALA A N 1
ATOM 1016 C CA . ALA A 1 130 ? -3.413 5.786 16.451 1.00 84.06 130 ALA A CA 1
ATOM 1017 C C . ALA A 1 130 ? -4.873 6.051 16.883 1.00 84.06 130 ALA A C 1
ATOM 1019 O O . ALA A 1 130 ? -5.123 6.597 17.955 1.00 84.06 130 ALA A O 1
ATOM 1020 N N . ILE A 1 131 ? -5.867 5.649 16.078 1.00 82.81 131 ILE A N 1
ATOM 1021 C CA . ILE A 1 131 ? -7.294 5.893 16.373 1.00 82.81 131 ILE A CA 1
ATOM 1022 C C . ILE A 1 131 ? -7.853 4.916 17.418 1.00 82.81 131 ILE A C 1
ATOM 1024 O O . ILE A 1 131 ? -8.704 5.291 18.232 1.00 82.81 131 ILE A O 1
ATOM 1028 N N . PHE A 1 132 ? -7.475 3.639 17.345 1.00 79.75 132 PHE A N 1
ATOM 1029 C CA . PHE A 1 132 ? -8.167 2.569 18.064 1.00 79.75 132 PHE A CA 1
ATOM 1030 C C . PHE A 1 132 ? -7.375 1.981 19.229 1.00 79.75 132 PHE A C 1
ATOM 1032 O O . PHE A 1 132 ? -8.017 1.475 20.148 1.00 79.75 132 PHE A O 1
ATOM 1039 N N . VAL A 1 133 ? -6.045 2.067 19.218 1.00 75.75 133 VAL A N 1
ATOM 1040 C CA . VAL A 1 133 ? -5.176 1.495 20.259 1.00 75.75 133 VAL A CA 1
ATOM 1041 C C . VAL A 1 133 ? -4.627 2.591 21.168 1.00 75.75 133 VAL A C 1
ATOM 1043 O O . VAL A 1 133 ? -4.778 2.505 22.383 1.00 75.75 133 VAL A O 1
ATOM 1046 N N . GLU A 1 134 ? -4.038 3.635 20.586 1.00 73.94 134 GLU A N 1
ATOM 1047 C CA . GLU A 1 134 ? -3.373 4.712 21.337 1.00 73.94 134 GLU A CA 1
ATOM 1048 C C . GLU A 1 134 ? -4.329 5.835 21.747 1.00 73.94 134 GLU A C 1
ATOM 1050 O O . GLU A 1 134 ? -4.114 6.504 22.758 1.00 73.94 134 GLU A O 1
ATOM 1055 N N . GLY A 1 135 ? -5.421 6.018 20.998 1.00 59.91 135 GLY A N 1
ATOM 1056 C CA . GLY A 1 135 ? -6.529 6.873 21.407 1.00 59.91 135 GLY A CA 1
ATOM 1057 C C . GLY A 1 135 ? -7.061 6.419 22.767 1.00 59.91 135 GLY A C 1
ATOM 1058 O O . GLY A 1 135 ? -7.498 5.278 22.911 1.00 59.91 135 GLY A O 1
ATOM 1059 N N . SER A 1 136 ? -7.011 7.314 23.756 1.00 46.72 136 SER A N 1
ATOM 1060 C CA . SER A 1 136 ? -7.265 7.091 25.185 1.00 46.72 136 SER A CA 1
ATOM 1061 C C . SER A 1 136 ? -8.615 6.424 25.503 1.00 46.72 136 SER A C 1
ATOM 1063 O O . SER A 1 136 ? -9.570 7.071 25.918 1.00 46.72 136 SER A O 1
ATOM 1065 N N . GLY A 1 137 ? -8.722 5.105 25.318 1.00 44.78 137 GLY A N 1
ATOM 1066 C CA . GLY A 1 137 ? -9.806 4.234 25.801 1.00 44.78 137 GLY A CA 1
ATOM 1067 C C . GLY A 1 137 ? -11.215 4.476 25.235 1.00 44.78 137 GLY A C 1
ATOM 1068 O O . GLY A 1 137 ? -12.064 3.589 25.298 1.00 44.78 137 GLY A O 1
ATOM 1069 N N . VAL A 1 138 ? -11.487 5.633 24.635 1.00 47.06 138 VAL A N 1
ATOM 1070 C CA . VAL A 1 138 ? -12.773 6.040 24.072 1.00 47.06 138 VAL A CA 1
ATOM 1071 C C . VAL A 1 138 ? -12.464 6.917 22.866 1.00 47.06 138 VAL A C 1
ATOM 1073 O O . VAL A 1 138 ? -11.709 7.874 22.986 1.00 47.06 138 VAL A O 1
ATOM 1076 N N . VAL A 1 139 ? -13.070 6.640 21.706 1.00 56.28 139 VAL A N 1
ATOM 1077 C CA . VAL A 1 139 ? -13.096 7.598 20.584 1.00 56.28 139 VAL A CA 1
ATOM 1078 C C . VAL A 1 139 ? 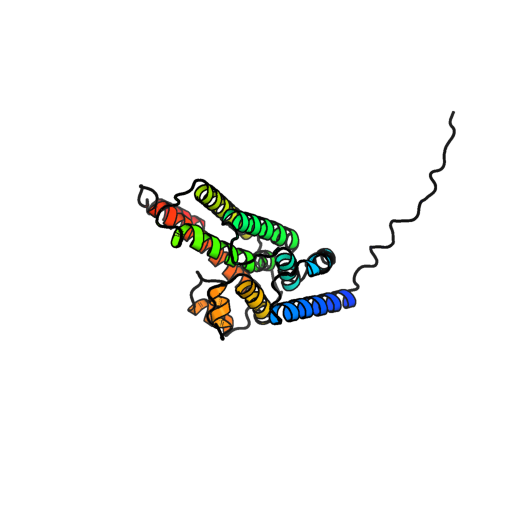-13.872 8.826 21.069 1.00 56.28 139 VAL A C 1
ATOM 1080 O O . VAL A 1 139 ? -15.104 8.871 20.972 1.00 56.28 139 VAL A O 1
ATOM 1083 N N . SER A 1 140 ? -13.178 9.750 21.727 1.00 59.66 140 SER A N 1
ATOM 1084 C CA . SER A 1 140 ? -13.783 10.738 22.619 1.00 59.66 140 SER A CA 1
ATOM 1085 C C . SER A 1 140 ? -14.262 11.954 21.834 1.00 59.66 140 SER A C 1
ATOM 1087 O O . SER A 1 140 ? -15.305 12.528 22.154 1.00 59.66 140 SER A O 1
ATOM 1089 N N . SER A 1 141 ? -13.596 12.280 20.721 1.00 69.75 141 SER A N 1
ATOM 1090 C CA . SER A 1 141 ? -13.951 13.430 19.895 1.00 69.75 141 SER A CA 1
ATOM 1091 C C . SER A 1 141 ? -14.836 13.066 18.692 1.00 69.75 141 SER A C 1
ATOM 1093 O O . SER A 1 141 ? -14.732 12.013 18.052 1.00 69.75 141 SER A O 1
ATOM 1095 N N . LYS A 1 142 ? -15.718 14.000 18.309 1.00 78.25 142 LYS A N 1
ATOM 1096 C CA . LYS A 1 142 ? -16.525 13.918 17.073 1.00 78.25 142 LYS A CA 1
ATOM 1097 C C . LYS A 1 142 ? -15.645 13.771 15.820 1.00 78.25 142 LYS A C 1
ATOM 1099 O O . LYS A 1 142 ? -16.076 13.152 14.844 1.00 78.25 142 LYS A O 1
ATOM 1104 N N . SER A 1 143 ? -14.435 14.334 15.858 1.00 78.31 143 SER A N 1
ATOM 1105 C CA . SER A 1 143 ? -13.452 14.279 14.774 1.00 78.31 143 SER A CA 1
ATOM 1106 C C . SER A 1 143 ? -12.887 12.869 14.596 1.00 78.31 143 SER A C 1
ATOM 1108 O O . SER A 1 143 ? -12.964 12.318 13.498 1.00 78.31 143 SER A O 1
ATOM 1110 N N . GLU A 1 144 ? -12.449 12.217 15.675 1.00 79.12 144 GLU A N 1
ATOM 1111 C CA . GLU A 1 144 ? -11.927 10.846 15.615 1.00 79.12 144 GLU A CA 1
ATOM 1112 C C . GLU A 1 144 ? -13.000 9.854 15.169 1.00 79.12 144 GLU A C 1
ATOM 1114 O O . GLU A 1 144 ? -12.723 9.004 14.332 1.00 79.12 144 GLU A O 1
ATOM 1119 N N . LYS A 1 145 ? -14.262 10.002 15.610 1.00 83.69 145 LYS A N 1
ATOM 1120 C CA . LYS A 1 145 ? -15.373 9.165 15.105 1.00 83.69 145 LYS A CA 1
ATOM 1121 C C . LYS A 1 145 ? -15.566 9.318 13.596 1.00 83.69 145 LYS A C 1
ATOM 1123 O O . LYS A 1 145 ? -15.909 8.357 12.907 1.00 83.69 145 LYS A O 1
ATOM 1128 N N . LYS A 1 146 ? -15.369 10.527 13.061 1.00 88.44 146 LYS A N 1
ATOM 1129 C CA . LYS A 1 146 ? -15.442 10.788 11.617 1.00 88.44 146 LYS A CA 1
ATOM 1130 C C . LYS A 1 146 ? -14.264 10.136 10.889 1.00 88.44 146 LYS A C 1
ATOM 1132 O O . LYS A 1 146 ? -14.494 9.497 9.864 1.00 88.44 146 LYS A O 1
ATOM 1137 N N . SER A 1 147 ? -13.049 10.253 11.419 1.00 88.88 147 SER A N 1
ATOM 1138 C CA . SER A 1 147 ? -11.847 9.600 10.881 1.00 88.88 147 SER A CA 1
ATOM 1139 C C . SER A 1 147 ? -11.952 8.072 10.928 1.00 88.88 147 SER A C 1
ATOM 1141 O O . SER A 1 147 ? -11.744 7.426 9.907 1.00 88.88 147 SER A O 1
ATOM 1143 N N . ALA A 1 148 ? -12.420 7.506 12.044 1.00 88.19 148 ALA A N 1
ATOM 1144 C CA . ALA A 1 148 ? -12.713 6.085 12.231 1.00 88.19 148 ALA A CA 1
ATOM 1145 C C . ALA A 1 148 ? -13.724 5.553 11.200 1.00 88.19 148 ALA A C 1
ATOM 1147 O O . ALA A 1 148 ? -13.553 4.476 10.636 1.00 88.19 148 ALA A O 1
ATOM 1148 N N . ARG A 1 149 ? -14.785 6.311 10.895 1.00 90.50 149 ARG A N 1
ATOM 1149 C CA . ARG A 1 149 ? -15.714 5.921 9.823 1.00 90.50 149 ARG A CA 1
ATOM 1150 C C . ARG A 1 149 ? -15.053 5.971 8.452 1.00 90.50 149 ARG A C 1
ATOM 1152 O O . ARG A 1 149 ? -15.232 5.044 7.672 1.00 90.50 149 ARG A O 1
ATOM 1159 N N . LYS A 1 150 ? -14.301 7.029 8.150 1.00 93.94 150 LYS A N 1
ATOM 1160 C CA . LYS A 1 150 ? -13.614 7.173 6.859 1.00 93.94 150 LYS A CA 1
ATOM 1161 C C . LYS A 1 150 ? -12.594 6.054 6.622 1.00 93.94 150 LYS A C 1
ATOM 1163 O O . LYS A 1 150 ? -12.567 5.523 5.519 1.00 93.94 150 LYS A O 1
ATOM 1168 N N . ILE A 1 151 ? -11.809 5.676 7.635 1.00 93.62 151 ILE A N 1
ATOM 1169 C CA . ILE A 1 151 ? -10.816 4.597 7.509 1.00 93.62 151 ILE A CA 1
ATOM 1170 C C . ILE A 1 151 ? -11.489 3.238 7.279 1.00 93.62 151 ILE A C 1
ATOM 1172 O O . ILE A 1 151 ? -11.055 2.493 6.410 1.00 93.62 151 ILE A O 1
ATOM 1176 N N . ARG A 1 152 ? -12.625 2.960 7.939 1.00 92.75 152 ARG A N 1
ATOM 1177 C CA . ARG A 1 152 ? -13.441 1.760 7.665 1.00 92.75 152 ARG A CA 1
ATOM 1178 C C . ARG A 1 152 ? -13.909 1.704 6.214 1.00 92.75 152 ARG A C 1
ATOM 1180 O O . ARG A 1 152 ? -13.698 0.705 5.540 1.00 92.75 152 ARG A O 1
ATOM 1187 N N . HIS A 1 153 ? -14.482 2.803 5.720 1.00 94.69 153 HIS A N 1
ATOM 1188 C CA . HIS A 1 153 ? -14.930 2.884 4.328 1.00 94.69 153 HIS A CA 1
ATOM 1189 C C . HIS A 1 153 ? -13.768 2.726 3.342 1.00 94.69 153 HIS A C 1
ATOM 1191 O O . HIS A 1 153 ? -13.957 2.156 2.270 1.00 94.69 153 HIS A O 1
ATOM 1197 N N . LEU A 1 154 ? -12.576 3.221 3.692 1.00 96.19 154 LEU A N 1
ATOM 1198 C CA . LEU A 1 154 ? -11.380 3.053 2.875 1.00 96.19 154 LEU A CA 1
ATOM 1199 C C . LEU A 1 154 ? -10.951 1.581 2.810 1.00 96.19 154 LEU A C 1
ATOM 1201 O O . LEU A 1 154 ? -10.752 1.074 1.713 1.00 96.19 154 LEU A O 1
ATOM 1205 N N . ILE A 1 155 ? -10.899 0.882 3.947 1.00 95.56 155 ILE A N 1
ATOM 1206 C CA . ILE A 1 155 ? -10.561 -0.551 4.014 1.00 95.56 155 ILE A CA 1
ATOM 1207 C C . ILE A 1 155 ? -11.589 -1.407 3.262 1.00 95.56 155 ILE A C 1
ATOM 1209 O O . ILE A 1 155 ? -11.210 -2.323 2.532 1.00 95.56 155 ILE A O 1
ATOM 1213 N N . ASP A 1 156 ? -12.884 -1.099 3.371 1.00 93.94 156 ASP A N 1
ATOM 1214 C CA . ASP A 1 156 ? -13.919 -1.782 2.584 1.00 93.94 156 ASP A CA 1
ATOM 1215 C C . ASP A 1 156 ? -13.768 -1.498 1.079 1.00 93.94 156 ASP A C 1
ATOM 1217 O O . ASP A 1 156 ? -13.977 -2.389 0.255 1.00 93.94 156 ASP A O 1
ATOM 1221 N N . GLY A 1 157 ? -13.386 -0.272 0.706 1.00 95.00 157 GLY A N 1
ATOM 1222 C CA . GLY A 1 157 ? -13.070 0.096 -0.676 1.00 95.00 157 GLY A CA 1
ATOM 1223 C C . GLY A 1 157 ? -11.867 -0.671 -1.226 1.00 95.00 157 GLY A C 1
ATOM 1224 O O . GLY A 1 157 ? -11.936 -1.201 -2.331 1.00 95.00 157 GLY A O 1
ATOM 1225 N N . MET A 1 158 ? -10.803 -0.798 -0.432 1.00 95.25 158 MET A N 1
ATOM 1226 C CA . MET A 1 158 ? -9.627 -1.601 -0.774 1.00 95.25 158 MET A CA 1
ATOM 1227 C C . MET A 1 158 ? -9.966 -3.078 -0.894 1.00 95.25 158 MET A C 1
ATOM 1229 O O . MET A 1 158 ? -9.549 -3.712 -1.852 1.00 95.25 158 MET A O 1
ATOM 1233 N N . SER A 1 159 ? -10.766 -3.616 0.028 1.00 93.19 159 SER A N 1
ATOM 1234 C CA . SER A 1 159 ? -11.200 -5.015 -0.026 1.00 93.19 159 SER A CA 1
ATOM 1235 C C . SER A 1 159 ? -11.938 -5.306 -1.334 1.00 93.19 159 SER A C 1
ATOM 1237 O O . SER A 1 159 ? -11.624 -6.275 -2.011 1.00 93.19 159 SER A O 1
ATOM 1239 N N . LYS A 1 160 ? -12.867 -4.430 -1.740 1.00 93.44 160 LYS A N 1
ATOM 1240 C CA . LYS A 1 160 ? -13.589 -4.560 -3.019 1.00 93.44 160 LYS A CA 1
ATOM 1241 C C . LYS A 1 160 ? -12.664 -4.457 -4.227 1.00 93.44 160 LYS A C 1
ATOM 1243 O O . LYS A 1 160 ? -12.834 -5.203 -5.183 1.00 93.44 160 LYS A O 1
ATOM 1248 N N . TYR A 1 161 ? -11.711 -3.529 -4.182 1.00 93.69 161 TYR A N 1
ATOM 1249 C CA . TYR A 1 161 ? -10.708 -3.377 -5.229 1.00 93.69 161 TYR A CA 1
ATOM 1250 C C . TYR A 1 161 ? -9.848 -4.638 -5.372 1.00 93.69 161 TYR A C 1
ATOM 1252 O O . TYR A 1 161 ? -9.685 -5.145 -6.476 1.00 93.69 161 TYR A O 1
ATOM 1260 N N . LEU A 1 162 ? -9.372 -5.191 -4.255 1.00 92.31 162 LEU A N 1
ATOM 1261 C CA . LEU A 1 162 ? -8.585 -6.422 -4.227 1.00 92.31 162 LEU A CA 1
ATOM 1262 C C . LEU A 1 162 ? -9.386 -7.630 -4.718 1.00 92.31 162 LEU A C 1
ATOM 1264 O O . LEU A 1 162 ? -8.866 -8.410 -5.502 1.00 92.31 162 LEU A O 1
ATOM 1268 N N . SER A 1 163 ? -10.664 -7.755 -4.351 1.00 90.12 163 SER A N 1
ATOM 1269 C CA . SER A 1 163 ? -11.531 -8.819 -4.879 1.00 90.12 163 SER A CA 1
ATOM 1270 C C . SER A 1 163 ? -11.764 -8.729 -6.391 1.00 90.12 163 SER A C 1
ATOM 1272 O O . SER A 1 163 ? -12.105 -9.730 -7.010 1.00 90.12 163 SER A O 1
ATOM 1274 N N . ALA A 1 164 ? -11.612 -7.543 -6.987 1.00 89.38 164 ALA A N 1
ATOM 1275 C CA . ALA A 1 164 ? -11.690 -7.356 -8.433 1.00 89.38 164 ALA A CA 1
ATOM 1276 C C . ALA A 1 164 ? -10.350 -7.609 -9.150 1.00 89.38 164 ALA A C 1
ATOM 1278 O O . ALA A 1 164 ? -10.322 -7.656 -10.380 1.00 89.38 164 ALA A O 1
ATOM 1279 N N . CYS A 1 165 ? -9.245 -7.764 -8.413 1.00 87.44 165 CYS A N 1
ATOM 1280 C CA . CYS A 1 165 ? -7.946 -8.088 -8.990 1.00 87.44 165 CYS A CA 1
ATOM 1281 C C . CYS A 1 165 ? -7.917 -9.572 -9.396 1.00 87.44 165 CYS A C 1
ATOM 1283 O O . CYS A 1 165 ? -8.038 -10.449 -8.547 1.00 87.44 165 CYS A O 1
ATOM 1285 N N . ASP A 1 166 ? -7.723 -9.868 -10.684 1.00 79.19 166 ASP A N 1
ATOM 1286 C CA . ASP A 1 166 ? -7.500 -11.242 -11.159 1.00 79.19 166 ASP A CA 1
ATOM 1287 C C . ASP A 1 166 ? -6.038 -11.651 -10.894 1.00 79.19 166 ASP A C 1
ATOM 1289 O O . ASP A 1 166 ? -5.128 -11.279 -11.640 1.00 79.19 166 ASP A O 1
ATOM 1293 N N . VAL A 1 167 ? -5.801 -12.360 -9.785 1.00 66.81 167 VAL A N 1
ATOM 1294 C CA . VAL A 1 167 ? -4.459 -12.753 -9.297 1.00 66.81 167 VAL A CA 1
ATOM 1295 C C . VAL A 1 167 ? -3.984 -14.092 -9.902 1.00 66.81 167 VAL A C 1
ATOM 1297 O O . VAL A 1 167 ? -3.010 -14.671 -9.445 1.00 66.81 167 VAL A O 1
ATOM 1300 N N . ASN A 1 168 ? -4.644 -14.614 -10.942 1.00 58.28 168 ASN A N 1
ATOM 1301 C CA . ASN A 1 168 ? -4.338 -15.944 -11.492 1.00 58.28 168 ASN A CA 1
ATOM 1302 C C . ASN A 1 168 ? -3.459 -15.938 -12.762 1.00 58.28 168 ASN A C 1
ATOM 1304 O O . ASN A 1 168 ? -3.395 -16.956 -13.455 1.00 58.28 168 ASN A O 1
ATOM 1308 N N . LYS A 1 169 ? -2.833 -14.809 -13.142 1.00 51.66 169 LYS A N 1
ATOM 1309 C CA . LYS A 1 169 ? -2.259 -14.633 -14.499 1.00 51.66 169 LYS A CA 1
ATOM 1310 C C . LYS A 1 169 ? -0.936 -13.855 -14.612 1.00 51.66 169 LYS A C 1
ATOM 1312 O O . LYS A 1 169 ? -0.693 -13.255 -15.660 1.00 51.66 169 LYS A O 1
ATOM 1317 N N . GLY A 1 170 ? -0.056 -13.833 -13.614 1.00 50.41 170 GLY A N 1
ATOM 1318 C CA . GLY A 1 170 ? 1.232 -13.141 -13.747 1.00 50.41 170 GLY A CA 1
ATOM 1319 C C . GLY A 1 170 ? 2.459 -14.046 -13.850 1.00 50.41 170 GLY A C 1
ATOM 1320 O O . GLY A 1 170 ? 2.789 -14.803 -12.946 1.00 50.41 170 GLY A O 1
ATOM 1321 N N . HIS A 1 171 ? 3.206 -13.881 -14.946 1.00 51.03 171 HIS A N 1
ATOM 1322 C CA . HIS A 1 171 ? 4.568 -14.402 -15.148 1.00 51.03 171 HIS A CA 1
ATOM 1323 C C . HIS A 1 171 ? 5.647 -13.322 -14.924 1.00 51.03 171 HIS A C 1
ATOM 1325 O O . HIS A 1 171 ? 6.730 -13.391 -15.501 1.00 51.03 171 HIS A O 1
ATOM 1331 N N . ASN A 1 172 ? 5.372 -12.300 -14.107 1.00 53.84 172 ASN A N 1
ATOM 1332 C CA . ASN A 1 172 ? 6.309 -11.197 -13.897 1.00 53.84 172 ASN A CA 1
ATOM 1333 C C . ASN A 1 172 ? 7.059 -11.379 -12.574 1.00 53.84 172 ASN A C 1
ATOM 1335 O O . ASN A 1 172 ? 6.611 -10.959 -11.508 1.00 53.84 172 ASN A O 1
ATOM 1339 N N . SER A 1 173 ? 8.225 -12.017 -12.665 1.00 53.06 173 SER A N 1
ATOM 1340 C CA . SER A 1 173 ? 9.189 -12.121 -11.572 1.00 53.06 173 SER A CA 1
ATOM 1341 C C . SER A 1 173 ? 9.963 -10.807 -11.434 1.00 53.06 173 SER A C 1
ATOM 1343 O O . SER A 1 173 ? 11.097 -10.702 -11.893 1.00 53.06 173 SER A O 1
ATOM 1345 N N . ILE A 1 174 ? 9.356 -9.787 -10.824 1.00 58.72 174 ILE A N 1
ATOM 1346 C CA . ILE A 1 174 ? 10.159 -8.756 -10.150 1.00 58.72 174 ILE A CA 1
ATOM 1347 C C . ILE A 1 174 ? 10.697 -9.426 -8.889 1.00 58.72 174 ILE A C 1
ATOM 1349 O O . ILE A 1 174 ? 9.909 -9.981 -8.117 1.00 58.72 174 ILE A O 1
ATOM 1353 N N . ALA A 1 175 ? 12.016 -9.421 -8.703 1.00 62.09 175 ALA A N 1
ATOM 1354 C CA . ALA A 1 175 ? 12.602 -9.950 -7.487 1.00 62.09 175 ALA A CA 1
ATOM 1355 C C . ALA A 1 175 ? 12.158 -9.054 -6.329 1.00 62.09 175 ALA A C 1
ATOM 1357 O O . ALA A 1 175 ? 12.450 -7.863 -6.307 1.00 62.09 175 ALA A O 1
ATOM 1358 N N . PHE A 1 176 ? 11.457 -9.624 -5.351 1.00 64.50 176 PHE A N 1
ATOM 1359 C CA . PHE A 1 176 ? 11.010 -8.911 -4.152 1.00 64.50 176 PHE A CA 1
ATOM 1360 C C . PHE A 1 176 ? 12.131 -8.106 -3.465 1.00 64.50 176 PHE A C 1
ATOM 1362 O O . PHE A 1 176 ? 11.867 -7.055 -2.887 1.00 64.50 176 PHE A O 1
ATOM 1369 N N . ARG A 1 177 ? 13.389 -8.552 -3.596 1.00 64.69 177 ARG A N 1
ATOM 1370 C CA . ARG A 1 177 ? 14.587 -7.854 -3.108 1.00 64.69 177 ARG A CA 1
ATOM 1371 C C . ARG A 1 177 ? 14.753 -6.449 -3.701 1.00 64.69 177 ARG A C 1
ATOM 1373 O O . ARG A 1 177 ? 15.092 -5.535 -2.960 1.00 64.69 177 ARG A O 1
ATOM 1380 N N . ASP A 1 178 ? 14.437 -6.254 -4.979 1.00 70.62 178 ASP A N 1
ATOM 1381 C CA . ASP A 1 178 ? 14.539 -4.947 -5.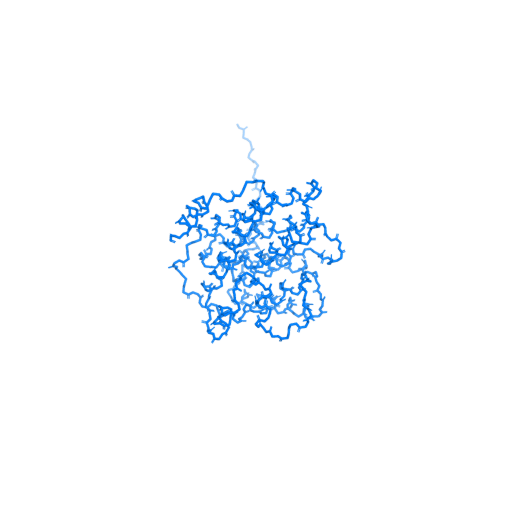648 1.00 70.62 178 ASP A CA 1
ATOM 1382 C C . ASP A 1 178 ? 13.500 -3.947 -5.107 1.00 70.62 178 ASP A C 1
ATOM 1384 O O . ASP A 1 178 ? 13.653 -2.732 -5.227 1.00 70.62 178 ASP A O 1
ATOM 1388 N N . LEU A 1 179 ? 12.445 -4.456 -4.459 1.00 74.62 179 LEU A N 1
ATOM 1389 C CA . LEU A 1 179 ? 11.391 -3.661 -3.835 1.00 74.62 179 LEU A CA 1
ATOM 1390 C C . LEU A 1 179 ? 11.688 -3.307 -2.368 1.00 74.62 179 LEU A C 1
ATOM 1392 O O . LEU A 1 179 ? 11.043 -2.403 -1.829 1.00 74.62 179 LEU A O 1
ATOM 1396 N N . LEU A 1 180 ? 12.659 -3.967 -1.722 1.00 74.50 180 LEU A N 1
ATOM 1397 C CA . LEU A 1 180 ? 12.997 -3.737 -0.309 1.00 74.50 180 LEU A CA 1
ATOM 1398 C C . LEU A 1 180 ? 13.511 -2.317 -0.060 1.00 74.50 180 LEU A C 1
ATOM 1400 O O . LEU A 1 180 ? 13.107 -1.683 0.914 1.00 74.50 180 LEU A O 1
ATOM 1404 N N . GLU A 1 181 ? 14.327 -1.771 -0.967 1.00 74.88 181 GLU A N 1
ATOM 1405 C CA . GLU A 1 181 ? 14.795 -0.388 -0.841 1.00 74.88 181 GLU A CA 1
ATOM 1406 C C . GLU A 1 181 ? 13.615 0.596 -0.817 1.00 74.88 181 GLU A C 1
ATOM 1408 O O . GLU A 1 181 ? 13.603 1.531 -0.017 1.00 74.88 181 GLU A O 1
ATOM 1413 N N . PHE A 1 182 ? 12.557 0.352 -1.592 1.00 77.56 182 PHE A N 1
ATOM 1414 C CA . PHE A 1 182 ? 11.359 1.192 -1.561 1.00 77.56 182 PHE A CA 1
ATOM 1415 C C . PHE A 1 182 ? 10.530 0.994 -0.294 1.00 77.56 182 PHE A C 1
ATOM 1417 O O . PHE A 1 182 ? 9.977 1.965 0.226 1.00 77.56 182 PHE A O 1
ATOM 1424 N N . ILE A 1 183 ? 10.454 -0.233 0.227 1.00 76.31 183 ILE A N 1
ATOM 1425 C CA . ILE A 1 183 ? 9.824 -0.506 1.525 1.00 76.31 183 ILE A CA 1
ATOM 1426 C C . ILE A 1 183 ? 10.525 0.303 2.621 1.00 76.31 183 ILE A C 1
ATOM 1428 O O . ILE A 1 183 ? 9.849 0.941 3.432 1.00 76.31 183 ILE A O 1
ATOM 1432 N N . SER A 1 184 ? 11.859 0.371 2.599 1.00 71.56 184 SER A N 1
ATOM 1433 C CA . SER A 1 184 ? 12.637 1.175 3.548 1.00 71.56 184 SER A CA 1
ATOM 1434 C C . SER A 1 184 ? 12.306 2.671 3.448 1.00 71.56 184 SER A C 1
ATOM 1436 O O . SER A 1 184 ? 12.051 3.317 4.467 1.00 71.56 184 SER A O 1
ATOM 1438 N N . VAL A 1 185 ? 12.191 3.207 2.224 1.00 73.75 185 VAL A N 1
ATOM 1439 C CA . VAL A 1 185 ? 11.825 4.610 1.972 1.00 73.75 185 VAL A CA 1
ATOM 1440 C C . VAL A 1 185 ? 10.455 4.916 2.558 1.00 73.75 185 VAL A C 1
ATOM 1442 O O . VAL A 1 185 ? 10.297 5.863 3.328 1.00 73.75 185 VAL A O 1
ATOM 1445 N N . TRP A 1 186 ? 9.463 4.084 2.250 1.00 75.81 186 TRP A N 1
ATOM 1446 C CA . TRP A 1 186 ? 8.108 4.266 2.760 1.00 75.81 186 TRP A CA 1
ATOM 1447 C C . TRP A 1 186 ? 8.015 4.120 4.280 1.00 75.81 186 TRP A C 1
ATOM 1449 O O . TRP A 1 186 ? 7.230 4.839 4.903 1.00 75.81 186 TRP A O 1
ATOM 1459 N N . SER A 1 187 ? 8.825 3.239 4.867 1.00 69.00 187 SER A N 1
ATOM 1460 C CA . SER A 1 187 ? 8.835 2.983 6.307 1.00 69.00 187 SER A CA 1
ATOM 1461 C C . SER A 1 187 ? 9.469 4.138 7.093 1.00 69.00 187 SER A C 1
ATOM 1463 O O . SER A 1 187 ? 8.930 4.622 8.090 1.00 69.00 187 SER A O 1
ATOM 1465 N N . ILE A 1 188 ? 10.606 4.645 6.617 1.00 62.00 188 ILE A N 1
ATOM 1466 C CA . ILE A 1 188 ? 11.384 5.690 7.292 1.00 62.00 188 ILE A CA 1
ATOM 1467 C C . ILE A 1 188 ? 10.792 7.076 7.048 1.00 62.00 188 ILE A C 1
ATOM 1469 O O . ILE A 1 188 ? 10.770 7.886 7.980 1.00 62.00 188 ILE A O 1
ATOM 1473 N N . SER A 1 189 ? 10.284 7.373 5.841 1.00 56.75 189 SER A N 1
ATOM 1474 C CA . SER A 1 189 ? 9.660 8.669 5.520 1.00 56.75 189 SER A CA 1
ATOM 1475 C C . SER A 1 189 ? 8.482 9.020 6.435 1.00 56.75 189 SER A C 1
ATOM 1477 O O . SER A 1 189 ? 8.053 10.170 6.433 1.00 56.75 189 SER A O 1
ATOM 1479 N N . ARG A 1 190 ? 7.977 8.070 7.231 1.00 58.62 190 ARG A N 1
ATOM 1480 C CA . ARG A 1 190 ? 6.758 8.220 8.029 1.00 58.62 190 ARG A CA 1
ATOM 1481 C C . ARG A 1 190 ? 6.924 8.147 9.538 1.00 58.62 190 ARG A C 1
ATOM 1483 O O . ARG A 1 190 ? 5.916 8.189 10.233 1.00 58.62 190 ARG A O 1
ATOM 1490 N N . SER A 1 191 ? 8.155 8.116 10.056 1.00 50.88 191 SER A N 1
ATOM 1491 C CA . SER A 1 191 ? 8.381 7.980 11.503 1.00 50.88 191 SER A CA 1
ATOM 1492 C C . SER A 1 191 ? 7.658 6.744 12.055 1.00 50.88 191 SER A C 1
ATOM 1494 O O . SER A 1 191 ? 6.961 6.810 13.069 1.00 50.88 191 SER A O 1
ATOM 1496 N N . LEU A 1 192 ? 7.848 5.589 11.410 1.00 48.09 192 LEU A N 1
ATOM 1497 C CA . LEU A 1 192 ? 7.750 4.343 12.161 1.00 48.09 192 LEU A CA 1
ATOM 1498 C C . LEU A 1 192 ? 8.751 4.429 13.313 1.00 48.09 192 LEU A C 1
ATOM 1500 O O . LEU A 1 192 ? 9.806 5.052 13.176 1.00 48.09 192 LEU A O 1
ATOM 1504 N N . ARG A 1 193 ? 8.396 3.834 14.449 1.00 41.88 193 ARG A N 1
ATOM 1505 C CA . ARG A 1 193 ? 9.207 3.693 15.666 1.00 41.88 193 ARG A CA 1
ATOM 1506 C C . ARG A 1 193 ? 10.469 2.855 15.415 1.00 41.88 193 ARG A C 1
ATOM 1508 O O . ARG A 1 193 ? 10.699 1.846 16.068 1.00 41.88 193 ARG A O 1
ATOM 1515 N N . MET A 1 194 ? 11.281 3.259 14.452 1.00 43.44 194 MET A N 1
ATOM 1516 C CA . MET A 1 194 ? 12.524 2.621 14.079 1.00 43.44 194 MET A CA 1
ATOM 1517 C C . MET A 1 194 ? 13.599 3.209 14.980 1.00 43.44 194 MET A C 1
ATOM 1519 O O . MET A 1 194 ? 14.312 4.141 14.620 1.00 43.44 194 MET A O 1
ATOM 1523 N N . SER A 1 195 ? 13.683 2.658 16.187 1.00 37.53 195 SER A N 1
ATOM 1524 C CA . SER A 1 195 ? 14.981 2.525 16.829 1.00 37.53 195 SER A CA 1
ATOM 1525 C C . SER A 1 195 ? 15.769 1.541 15.972 1.00 37.53 195 SER A C 1
ATOM 1527 O O . SER A 1 195 ? 15.508 0.349 16.047 1.00 37.53 195 SER A O 1
ATOM 1529 N N . GLU A 1 196 ? 16.638 2.061 15.105 1.00 43.34 196 GLU A N 1
ATOM 1530 C CA . GLU A 1 196 ? 17.724 1.330 14.435 1.00 43.34 196 GLU A CA 1
ATOM 1531 C C . GLU A 1 196 ? 17.395 -0.120 14.036 1.00 43.34 196 GLU A C 1
ATOM 1533 O O . GLU A 1 196 ? 18.086 -1.056 14.437 1.00 43.34 196 GLU A O 1
ATOM 1538 N N . ALA A 1 197 ? 16.341 -0.339 13.245 1.00 49.69 197 ALA A N 1
ATOM 1539 C CA . ALA A 1 197 ? 16.163 -1.652 12.638 1.00 49.69 197 ALA A CA 1
ATOM 1540 C C . ALA A 1 197 ? 17.232 -1.799 11.547 1.00 49.69 197 ALA A C 1
ATOM 1542 O O . ALA A 1 197 ? 17.130 -1.222 10.461 1.00 49.69 197 ALA A O 1
ATOM 1543 N N . SER A 1 198 ? 18.314 -2.484 11.902 1.00 53.97 198 SER A N 1
ATOM 1544 C CA . SER A 1 198 ? 19.479 -2.684 11.040 1.00 53.97 198 SER A CA 1
ATOM 1545 C C . SER A 1 198 ? 19.281 -3.830 10.044 1.00 53.97 198 SER A C 1
ATOM 1547 O O . SER A 1 198 ? 20.032 -3.909 9.075 1.00 53.97 198 SER A O 1
ATOM 1549 N N . ASP A 1 199 ? 18.257 -4.670 10.241 1.00 67.00 199 ASP A N 1
ATOM 1550 C CA . ASP A 1 199 ? 17.945 -5.824 9.395 1.00 67.00 199 ASP A CA 1
ATOM 1551 C C . ASP A 1 199 ? 16.760 -5.542 8.443 1.00 67.00 199 ASP A C 1
ATOM 1553 O O . ASP A 1 199 ? 15.728 -4.990 8.836 1.00 67.00 199 ASP A O 1
ATOM 1557 N N . GLU A 1 200 ? 16.889 -5.957 7.178 1.00 66.25 200 GLU A N 1
ATOM 1558 C CA . GLU A 1 200 ? 15.836 -5.905 6.150 1.00 66.25 200 GLU A CA 1
ATOM 1559 C C . GLU A 1 200 ? 14.574 -6.661 6.600 1.00 66.25 200 GLU A C 1
ATOM 1561 O O . GLU A 1 200 ? 13.449 -6.267 6.275 1.00 66.25 200 GLU A O 1
ATOM 1566 N N . LYS A 1 201 ? 14.746 -7.722 7.399 1.00 67.00 201 LYS A N 1
ATOM 1567 C CA . LYS A 1 201 ? 13.638 -8.484 7.984 1.00 67.00 201 LYS A CA 1
ATOM 1568 C C . LYS A 1 201 ? 12.766 -7.619 8.896 1.00 67.00 201 LYS A C 1
ATOM 1570 O O . LYS A 1 201 ? 11.538 -7.674 8.808 1.00 67.00 201 LYS A O 1
ATOM 1575 N N . ASP A 1 202 ? 13.394 -6.811 9.743 1.00 71.19 202 ASP A N 1
ATOM 1576 C CA . ASP A 1 202 ? 12.689 -5.962 10.703 1.00 71.19 202 ASP A CA 1
ATOM 1577 C C . ASP A 1 202 ? 11.938 -4.831 9.986 1.00 71.19 202 ASP A C 1
ATOM 1579 O O . ASP A 1 202 ? 10.841 -4.446 10.391 1.00 71.19 202 ASP A O 1
ATOM 1583 N N . GLN A 1 203 ? 12.478 -4.346 8.862 1.00 73.06 203 GLN A N 1
ATOM 1584 C CA . GLN A 1 203 ? 11.798 -3.369 8.007 1.00 73.06 203 GLN A CA 1
ATOM 1585 C C . GLN A 1 203 ? 10.541 -3.954 7.359 1.00 73.06 203 GLN A C 1
ATOM 1587 O O . GLN A 1 203 ? 9.514 -3.279 7.285 1.00 73.06 203 GLN A O 1
ATOM 1592 N N . LEU A 1 204 ? 10.592 -5.216 6.922 1.00 76.38 204 LEU A N 1
ATOM 1593 C CA . LEU A 1 204 ? 9.428 -5.883 6.350 1.00 76.38 204 LEU A CA 1
ATOM 1594 C C . LEU A 1 204 ? 8.347 -6.156 7.404 1.00 76.38 204 LEU A C 1
ATOM 1596 O O . LEU A 1 204 ? 7.169 -5.937 7.125 1.00 76.38 204 LEU A O 1
ATOM 1600 N N . GLY A 1 205 ? 8.741 -6.574 8.610 1.00 78.69 205 GLY A N 1
ATOM 1601 C CA . GLY A 1 205 ? 7.826 -6.725 9.746 1.00 78.69 205 GLY A CA 1
ATOM 1602 C C . GLY A 1 205 ? 7.154 -5.407 10.132 1.00 78.69 205 GLY A C 1
ATOM 1603 O O . GLY A 1 205 ? 5.954 -5.370 10.382 1.00 78.69 205 GLY A O 1
ATOM 1604 N N . ALA A 1 206 ? 7.889 -4.294 10.083 1.00 76.44 206 ALA A N 1
ATOM 1605 C CA . ALA A 1 206 ? 7.313 -2.968 10.296 1.00 76.44 206 ALA A CA 1
ATOM 1606 C C . ALA A 1 206 ? 6.336 -2.550 9.177 1.00 76.44 206 ALA A C 1
ATOM 1608 O O . ALA A 1 206 ? 5.394 -1.793 9.418 1.00 76.44 206 ALA A O 1
ATOM 1609 N N . PHE A 1 207 ? 6.540 -3.040 7.952 1.00 82.00 207 PHE A N 1
ATOM 1610 C CA . PHE A 1 207 ? 5.696 -2.723 6.801 1.00 82.00 207 PHE A CA 1
ATOM 1611 C C . PHE A 1 207 ? 4.425 -3.586 6.717 1.00 82.00 207 PHE A C 1
ATOM 1613 O O . PHE A 1 207 ? 3.385 -3.095 6.271 1.00 82.00 207 PHE A O 1
ATOM 1620 N N . PHE A 1 208 ? 4.496 -4.836 7.188 1.00 86.00 208 PHE A N 1
ATOM 1621 C CA . PHE A 1 208 ? 3.383 -5.790 7.286 1.00 86.00 208 PHE A CA 1
ATOM 1622 C C . PHE A 1 208 ? 3.240 -6.351 8.715 1.00 86.00 208 PHE A C 1
ATOM 1624 O O . PHE A 1 208 ? 3.545 -7.520 8.963 1.00 86.00 208 PHE A O 1
ATOM 1631 N N . PRO A 1 209 ? 2.783 -5.521 9.666 1.00 85.44 209 PRO A N 1
ATOM 1632 C CA . PRO A 1 209 ? 2.815 -5.833 11.095 1.00 85.44 209 PRO A CA 1
ATOM 1633 C C . PRO A 1 209 ? 1.752 -6.832 11.578 1.00 85.44 209 PRO A C 1
ATOM 1635 O O . PRO A 1 209 ? 1.803 -7.255 12.733 1.00 85.44 209 PRO A O 1
ATOM 1638 N N . LEU A 1 210 ? 0.760 -7.195 10.760 1.00 87.06 210 LEU A N 1
ATOM 1639 C CA . LEU A 1 210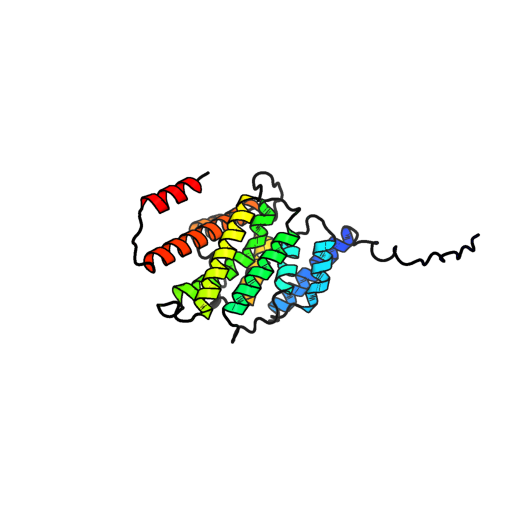 ? -0.234 -8.221 11.103 1.00 87.06 210 LEU A CA 1
ATOM 1640 C C . LEU A 1 210 ? 0.139 -9.602 10.558 1.00 87.06 210 LEU A C 1
ATOM 1642 O O . LEU A 1 210 ? -0.403 -10.606 11.028 1.00 87.06 210 LEU A O 1
ATOM 1646 N N . VAL A 1 211 ? 1.036 -9.675 9.575 1.00 86.44 211 VAL A N 1
ATOM 1647 C CA . VAL A 1 211 ? 1.563 -10.946 9.070 1.00 86.44 211 VAL A CA 1
ATOM 1648 C C . VAL A 1 211 ? 2.675 -11.439 9.994 1.00 86.44 211 VAL A C 1
ATOM 1650 O O . VAL A 1 211 ? 3.586 -10.703 10.346 1.00 86.44 211 VAL A O 1
ATOM 1653 N N . GLY A 1 212 ? 2.608 -12.712 10.388 1.00 82.31 212 GLY A N 1
ATOM 1654 C CA . GLY A 1 212 ? 3.561 -13.284 11.338 1.00 82.31 212 GLY A CA 1
ATOM 1655 C C . GLY A 1 212 ? 4.995 -13.383 10.802 1.00 82.31 212 GLY A C 1
ATOM 1656 O O . GLY A 1 212 ? 5.217 -13.720 9.636 1.00 82.31 212 GLY A O 1
ATOM 1657 N N . ASP A 1 213 ? 5.966 -13.194 11.699 1.00 82.00 213 ASP A N 1
ATOM 1658 C CA . ASP A 1 213 ? 7.407 -13.210 11.407 1.00 82.00 213 ASP A CA 1
ATOM 1659 C C . ASP A 1 213 ? 7.890 -14.482 10.700 1.00 82.00 213 ASP A C 1
ATOM 1661 O O . ASP A 1 213 ? 8.836 -14.435 9.917 1.00 82.00 213 ASP A O 1
ATOM 1665 N N . GLU A 1 214 ? 7.260 -15.629 10.964 1.00 82.62 214 GLU A N 1
ATOM 1666 C CA . GLU A 1 214 ? 7.597 -16.904 10.319 1.00 82.62 214 GLU A CA 1
ATOM 1667 C C . GLU A 1 214 ? 7.302 -16.880 8.815 1.00 82.62 214 GLU A C 1
ATOM 1669 O O . GLU A 1 214 ? 8.105 -17.361 8.012 1.00 82.62 214 GLU A O 1
ATOM 1674 N N . ILE A 1 215 ? 6.176 -16.274 8.426 1.00 82.00 215 ILE A N 1
ATOM 1675 C CA . ILE A 1 215 ? 5.781 -16.119 7.023 1.00 82.00 215 ILE A CA 1
ATOM 1676 C C . ILE A 1 215 ? 6.748 -15.152 6.343 1.00 82.00 215 ILE A C 1
ATOM 1678 O O . ILE A 1 215 ? 7.286 -15.465 5.282 1.00 82.00 215 ILE A O 1
ATOM 1682 N N . LEU A 1 216 ? 7.026 -14.011 6.979 1.00 81.50 216 LEU A N 1
ATOM 1683 C CA . LEU A 1 216 ? 7.950 -13.007 6.449 1.00 81.50 216 LEU A CA 1
ATOM 1684 C C . LEU A 1 216 ? 9.378 -13.556 6.313 1.00 81.50 216 LEU A C 1
ATOM 1686 O O . LEU A 1 216 ? 10.032 -13.325 5.297 1.00 81.50 216 LEU A O 1
ATOM 1690 N N . LYS A 1 217 ? 9.841 -14.360 7.278 1.00 77.50 217 LYS A N 1
ATOM 1691 C CA . LYS A 1 217 ? 11.135 -15.051 7.212 1.00 77.50 217 LYS A CA 1
ATOM 1692 C C . LYS A 1 217 ? 11.201 -16.010 6.023 1.00 77.50 217 LYS A C 1
ATOM 1694 O O . LYS A 1 217 ? 12.167 -15.977 5.266 1.00 77.50 217 LYS A O 1
ATOM 1699 N N . GLY A 1 218 ? 10.161 -16.820 5.822 1.00 75.75 218 GLY A N 1
ATOM 1700 C CA . GLY A 1 218 ? 10.091 -17.738 4.684 1.00 75.75 218 GLY A CA 1
ATOM 1701 C C . GLY A 1 218 ? 10.075 -17.031 3.324 1.00 75.75 218 GLY A C 1
ATOM 1702 O O . GLY A 1 218 ? 10.526 -17.610 2.337 1.00 75.75 218 GLY A O 1
ATOM 1703 N N . ILE A 1 219 ? 9.581 -15.789 3.276 1.00 76.62 219 ILE A N 1
ATOM 1704 C CA . ILE A 1 219 ? 9.598 -14.935 2.082 1.00 76.62 219 ILE A CA 1
ATOM 1705 C C . ILE A 1 219 ? 10.995 -14.368 1.835 1.00 76.62 219 ILE A C 1
ATOM 1707 O O . ILE A 1 219 ? 11.445 -14.345 0.697 1.00 76.62 219 ILE A O 1
ATOM 1711 N N . PHE A 1 220 ? 11.700 -13.952 2.885 1.00 69.69 220 PHE A N 1
ATOM 1712 C CA . PHE A 1 220 ? 13.041 -13.380 2.770 1.00 69.69 220 PHE A CA 1
ATOM 1713 C C . PHE A 1 220 ? 14.099 -14.401 2.319 1.00 69.69 220 PHE A C 1
ATOM 1715 O O . PHE A 1 220 ? 15.016 -14.076 1.567 1.00 69.69 220 PHE A O 1
ATOM 1722 N N . GLU A 1 221 ? 13.956 -15.655 2.750 1.00 70.88 221 GLU A N 1
ATOM 1723 C CA . GLU A 1 221 ? 14.870 -16.752 2.402 1.00 70.88 221 GLU A CA 1
ATOM 1724 C C . GLU A 1 221 ? 14.683 -17.278 0.965 1.00 70.88 221 GLU A C 1
ATOM 1726 O O . GLU A 1 221 ? 15.505 -18.059 0.484 1.00 70.88 221 GLU A O 1
ATOM 1731 N N . LYS A 1 222 ? 13.616 -16.871 0.265 1.00 66.56 222 LYS A N 1
ATOM 1732 C CA . LYS A 1 222 ? 13.263 -17.360 -1.076 1.00 66.56 222 LYS A CA 1
ATOM 1733 C C . LYS A 1 222 ? 13.171 -16.208 -2.070 1.00 66.56 222 LYS A C 1
ATOM 1735 O O . LYS A 1 222 ? 12.746 -15.110 -1.730 1.00 66.56 222 LYS A O 1
ATOM 1740 N N . GLU A 1 223 ? 13.495 -16.467 -3.336 1.00 63.69 223 GLU A N 1
ATOM 1741 C CA . GLU A 1 223 ? 13.124 -15.542 -4.410 1.00 63.69 223 GLU A CA 1
ATOM 1742 C C . GLU A 1 223 ? 11.596 -15.502 -4.517 1.00 63.69 223 GLU A C 1
ATOM 1744 O O . GLU A 1 223 ? 10.954 -16.430 -5.011 1.00 63.69 223 GLU A O 1
ATOM 1749 N N . CYS A 1 224 ? 11.006 -14.440 -3.975 1.00 67.25 224 CYS A N 1
ATOM 1750 C CA . CYS A 1 224 ? 9.567 -14.246 -3.961 1.00 67.25 224 CYS A CA 1
ATOM 1751 C C . CYS A 1 224 ? 9.165 -13.308 -5.095 1.00 67.25 224 CYS A C 1
ATOM 1753 O O . CYS A 1 224 ? 9.750 -12.241 -5.279 1.00 67.25 224 CYS A O 1
ATOM 1755 N N . GLY A 1 225 ? 8.173 -13.730 -5.873 1.00 76.75 225 GLY A N 1
ATOM 1756 C CA . GLY A 1 225 ? 7.629 -12.930 -6.962 1.00 76.75 225 GLY A CA 1
ATOM 1757 C C . GLY A 1 225 ? 6.549 -11.957 -6.495 1.00 76.75 225 GLY A C 1
ATOM 1758 O O . GLY A 1 225 ? 6.107 -11.958 -5.342 1.00 76.75 225 GLY A O 1
ATOM 1759 N N . LEU A 1 226 ? 6.053 -11.171 -7.445 1.00 81.44 226 LEU A N 1
ATOM 1760 C CA . LEU A 1 226 ? 5.012 -10.168 -7.233 1.00 81.44 226 LEU A CA 1
ATOM 1761 C C . LEU A 1 226 ? 3.719 -10.738 -6.618 1.00 81.44 226 LEU A C 1
ATOM 1763 O O . LEU A 1 226 ? 3.081 -10.072 -5.803 1.00 81.44 226 LEU A O 1
ATOM 1767 N N . GLY A 1 227 ? 3.366 -11.985 -6.944 1.00 84.75 227 GLY A N 1
ATOM 1768 C CA . GLY A 1 227 ? 2.207 -12.675 -6.370 1.00 84.75 227 GLY A CA 1
ATOM 1769 C C . GLY A 1 227 ? 2.298 -12.892 -4.854 1.00 84.75 227 GLY A C 1
ATOM 1770 O O . GLY A 1 227 ? 1.282 -12.833 -4.166 1.00 84.75 227 GLY A O 1
ATOM 1771 N N . VAL A 1 228 ? 3.505 -13.061 -4.301 1.00 85.88 228 VAL A N 1
ATOM 1772 C CA . VAL A 1 228 ? 3.702 -13.190 -2.847 1.00 85.88 228 VAL A CA 1
ATOM 1773 C C . VAL A 1 228 ? 3.438 -11.855 -2.152 1.00 85.88 228 VAL A C 1
ATOM 1775 O O . VAL A 1 228 ? 2.692 -11.809 -1.176 1.00 85.88 228 VAL A O 1
ATOM 1778 N N . LEU A 1 229 ? 3.978 -10.756 -2.690 1.00 86.62 229 LEU A N 1
ATOM 1779 C CA . LEU A 1 229 ? 3.706 -9.405 -2.190 1.00 86.62 229 LEU A CA 1
ATOM 1780 C C . LEU A 1 229 ? 2.212 -9.058 -2.294 1.00 86.62 229 LEU A C 1
ATOM 1782 O O . LEU A 1 229 ? 1.637 -8.512 -1.355 1.00 86.62 229 LEU A O 1
ATOM 1786 N N . ALA A 1 230 ? 1.563 -9.424 -3.400 1.00 89.75 230 ALA A N 1
ATOM 1787 C CA . ALA A 1 230 ? 0.117 -9.293 -3.553 1.00 89.75 230 ALA A CA 1
ATOM 1788 C C . ALA A 1 230 ? -0.641 -10.063 -2.456 1.00 89.75 230 ALA A C 1
ATOM 1790 O O . ALA A 1 230 ? -1.555 -9.517 -1.837 1.00 89.75 230 ALA A O 1
ATOM 1791 N N . GLY A 1 231 ? -0.230 -11.304 -2.175 1.00 90.25 231 GLY A N 1
ATOM 1792 C CA . GLY A 1 231 ? -0.764 -12.136 -1.095 1.00 90.25 231 GLY A CA 1
ATOM 1793 C C . GLY A 1 231 ? -0.608 -11.507 0.290 1.00 90.25 231 GLY A C 1
ATOM 1794 O O . GLY A 1 231 ? -1.567 -11.494 1.063 1.00 90.25 231 GLY A O 1
ATOM 1795 N N . LEU A 1 232 ? 0.561 -10.931 0.587 1.00 90.25 232 LEU A N 1
ATOM 1796 C CA . LEU A 1 232 ? 0.812 -10.201 1.835 1.00 90.25 232 LEU A CA 1
ATOM 1797 C C . LEU A 1 232 ? -0.133 -9.007 1.984 1.00 90.25 232 LEU A C 1
ATOM 1799 O O . LEU A 1 232 ? -0.804 -8.872 3.005 1.00 90.25 232 LEU A O 1
ATOM 1803 N N . VAL A 1 233 ? -0.255 -8.192 0.936 1.00 92.81 233 VAL A N 1
ATOM 1804 C CA . VAL A 1 233 ? -1.155 -7.034 0.917 1.00 92.81 233 VAL A CA 1
ATOM 1805 C C . VAL A 1 233 ? -2.611 -7.448 1.127 1.00 92.81 233 VAL A C 1
ATOM 1807 O O . VAL A 1 233 ? -3.320 -6.838 1.928 1.00 92.81 233 VAL A O 1
ATOM 1810 N N . MET A 1 234 ? -3.065 -8.496 0.440 1.00 93.62 234 MET A N 1
ATOM 1811 C CA . MET A 1 234 ? -4.422 -9.018 0.608 1.00 93.62 234 MET A CA 1
ATOM 1812 C C . MET A 1 234 ? -4.665 -9.538 2.027 1.00 93.62 234 MET A C 1
ATOM 1814 O O . MET A 1 234 ? -5.704 -9.236 2.619 1.00 93.62 234 MET A O 1
ATOM 1818 N N . SER A 1 235 ? -3.693 -10.260 2.588 1.00 92.75 235 SER A N 1
ATOM 1819 C CA . SER A 1 235 ? -3.756 -10.796 3.951 1.00 92.75 235 SER A CA 1
ATOM 1820 C C . SER A 1 235 ? -3.831 -9.679 4.989 1.00 92.75 235 SER A C 1
ATOM 1822 O O . SER A 1 235 ? -4.678 -9.715 5.874 1.00 92.75 235 SER A O 1
ATOM 1824 N N . GLU A 1 236 ? -3.017 -8.638 4.852 1.00 93.12 236 GLU A N 1
ATOM 1825 C CA . GLU A 1 236 ? -3.037 -7.477 5.743 1.00 93.12 236 GLU A CA 1
ATOM 1826 C C . GLU A 1 236 ? -4.353 -6.709 5.698 1.00 93.12 236 GLU A C 1
ATOM 1828 O O . GLU A 1 236 ? -4.937 -6.409 6.737 1.00 93.12 236 GLU A O 1
ATOM 1833 N N . VAL A 1 237 ? -4.882 -6.424 4.504 1.00 95.06 237 VAL A N 1
ATOM 1834 C CA . VAL A 1 237 ? -6.180 -5.740 4.378 1.00 95.06 237 VAL A CA 1
ATOM 1835 C C . VAL A 1 237 ? -7.292 -6.570 5.011 1.00 95.06 237 VAL A C 1
ATOM 1837 O O . VAL A 1 237 ? -8.163 -6.028 5.699 1.00 95.06 237 VAL A O 1
ATOM 1840 N N . PHE A 1 238 ? -7.245 -7.888 4.822 1.00 93.12 238 PHE A N 1
ATOM 1841 C CA . PHE A 1 238 ? -8.158 -8.821 5.463 1.00 93.12 238 PHE A CA 1
ATOM 1842 C C . PHE A 1 238 ? -8.043 -8.779 6.994 1.00 93.12 238 PHE A C 1
ATOM 1844 O O . PHE A 1 238 ? -9.056 -8.617 7.681 1.00 93.12 238 PHE A O 1
ATOM 1851 N N . LEU A 1 239 ? -6.825 -8.871 7.535 1.00 93.44 239 LEU A N 1
ATOM 1852 C CA . LEU A 1 239 ? -6.567 -8.853 8.974 1.00 93.44 239 LEU A CA 1
ATOM 1853 C C . LEU A 1 239 ? -6.954 -7.505 9.594 1.00 93.44 239 LEU A C 1
ATOM 1855 O O . LEU A 1 239 ? -7.638 -7.484 10.614 1.00 93.44 239 LEU A O 1
ATOM 1859 N N . LEU A 1 240 ? -6.643 -6.380 8.945 1.00 92.75 240 LEU A N 1
ATOM 1860 C CA . LEU A 1 240 ? -7.086 -5.041 9.351 1.00 92.75 240 LEU A CA 1
ATOM 1861 C C . LEU A 1 240 ? -8.611 -4.960 9.446 1.00 92.75 240 LEU A C 1
ATOM 1863 O O . LEU A 1 240 ? -9.164 -4.467 10.436 1.00 92.75 240 LEU A O 1
ATOM 1867 N N . ARG A 1 241 ? -9.310 -5.468 8.427 1.00 92.00 241 ARG A N 1
ATOM 1868 C CA . ARG A 1 241 ? -10.775 -5.503 8.401 1.00 92.00 241 ARG A CA 1
ATOM 1869 C C . ARG A 1 241 ? -11.336 -6.369 9.529 1.00 92.00 241 ARG A C 1
ATOM 1871 O O . ARG A 1 241 ? -12.320 -5.977 10.160 1.00 92.00 241 ARG A O 1
ATOM 1878 N N . LEU A 1 242 ? -10.716 -7.516 9.802 1.00 89.50 242 LEU A N 1
ATOM 1879 C CA . LEU A 1 242 ? -11.086 -8.409 10.899 1.00 89.50 242 LEU A CA 1
ATOM 1880 C C . LEU A 1 242 ? -10.869 -7.738 12.265 1.00 89.50 242 LEU A C 1
ATOM 1882 O O . LEU A 1 242 ? -11.800 -7.683 13.071 1.00 89.50 242 LEU A O 1
ATOM 1886 N N . CYS A 1 243 ? -9.694 -7.151 12.498 1.00 88.44 243 CYS A N 1
ATOM 1887 C CA . CYS A 1 243 ? -9.354 -6.415 13.715 1.00 88.44 243 CYS A CA 1
ATOM 1888 C C . CYS A 1 243 ? -10.362 -5.296 14.000 1.00 88.44 243 CYS A C 1
ATOM 1890 O O . CYS A 1 243 ? -10.883 -5.193 15.109 1.00 88.44 243 CYS A O 1
ATOM 1892 N N . LEU A 1 244 ? -10.717 -4.492 12.996 1.00 86.69 244 LEU A N 1
ATOM 1893 C CA . LEU A 1 244 ? -11.673 -3.394 13.160 1.00 86.69 244 LEU A CA 1
ATOM 1894 C C . LEU A 1 244 ? -13.091 -3.843 13.514 1.00 86.69 244 LEU A C 1
ATOM 1896 O O . LEU A 1 244 ? -13.810 -3.101 14.194 1.00 86.69 244 LEU A O 1
ATOM 1900 N N . LYS A 1 245 ? -13.499 -5.029 13.060 1.00 84.38 245 LYS A N 1
ATOM 1901 C CA . LYS A 1 245 ? -14.768 -5.638 13.467 1.00 84.38 245 LYS A CA 1
ATOM 1902 C C . LYS A 1 245 ? -14.702 -6.122 14.895 1.00 84.38 245 LYS A C 1
ATOM 1904 O O . LYS A 1 245 ? -15.599 -5.814 15.666 1.00 84.38 245 LYS A O 1
ATOM 1909 N N . ILE A 1 246 ? -13.631 -6.820 15.258 1.00 82.94 246 ILE A N 1
ATOM 1910 C CA . ILE A 1 246 ? -13.406 -7.277 16.628 1.00 82.94 246 ILE A CA 1
ATOM 1911 C C . ILE A 1 246 ? -13.429 -6.078 17.593 1.00 82.94 246 ILE A C 1
ATOM 1913 O O . ILE A 1 246 ? -14.159 -6.102 18.581 1.00 82.94 246 ILE A O 1
ATOM 1917 N N . ILE A 1 247 ? -12.734 -4.986 17.260 1.00 80.25 247 ILE A N 1
ATOM 1918 C CA . ILE A 1 247 ? -12.723 -3.740 18.043 1.00 80.25 247 ILE A CA 1
ATOM 1919 C C . ILE A 1 247 ? -14.129 -3.138 18.184 1.00 80.25 247 ILE A C 1
ATOM 1921 O O . ILE A 1 247 ? -14.505 -2.721 19.279 1.00 80.25 247 ILE A O 1
ATOM 1925 N N . ASP A 1 248 ? -14.917 -3.087 17.105 1.00 76.75 248 ASP A N 1
ATOM 1926 C CA . ASP A 1 248 ? -16.302 -2.596 17.171 1.00 76.75 248 ASP A CA 1
ATOM 1927 C C . ASP A 1 248 ? -17.174 -3.438 18.091 1.00 76.75 248 ASP A C 1
ATOM 1929 O O . ASP A 1 248 ? -18.006 -2.888 18.808 1.00 76.75 248 ASP A O 1
ATOM 1933 N N . GLN A 1 249 ? -16.984 -4.755 18.084 1.00 73.38 249 GLN A N 1
ATOM 1934 C CA . GLN A 1 249 ? -17.740 -5.664 18.939 1.00 73.38 249 GLN A CA 1
ATOM 1935 C C . GLN A 1 249 ? -17.346 -5.503 20.408 1.00 73.38 249 GLN A C 1
ATOM 1937 O O . GLN A 1 249 ? -18.225 -5.446 21.257 1.00 73.38 249 GLN A O 1
ATOM 1942 N N . PHE A 1 250 ? -16.055 -5.358 20.723 1.00 69.19 250 PHE A N 1
ATOM 1943 C CA . PHE A 1 250 ? -15.614 -5.107 22.101 1.00 69.19 250 PHE A CA 1
ATOM 1944 C C . PHE A 1 250 ? -16.040 -3.729 22.627 1.00 69.19 250 PHE A C 1
ATOM 1946 O O . PHE A 1 250 ? -16.250 -3.567 23.827 1.00 69.19 250 PHE A O 1
ATOM 1953 N N . ARG A 1 251 ? -16.184 -2.726 21.748 1.00 69.19 251 ARG A N 1
ATOM 1954 C CA . ARG A 1 251 ? -16.681 -1.386 22.114 1.00 69.19 251 ARG A CA 1
ATOM 1955 C C . ARG A 1 251 ? -18.210 -1.278 22.087 1.00 69.19 251 ARG A C 1
ATOM 1957 O O . ARG A 1 251 ? -18.770 -0.393 22.735 1.00 69.19 251 ARG A O 1
ATOM 1964 N N . GLY A 1 252 ? -18.891 -2.140 21.337 1.00 57.75 252 GLY A N 1
ATOM 1965 C CA . GLY A 1 252 ? -20.342 -2.268 21.313 1.00 57.75 252 GLY A CA 1
ATOM 1966 C C . GLY A 1 252 ? -20.837 -3.096 22.498 1.00 57.75 252 GLY A C 1
ATOM 1967 O O . GLY A 1 252 ? -20.247 -4.102 22.859 1.00 57.75 252 GLY A O 1
ATOM 1968 N N . LYS A 1 253 ? -21.961 -2.717 23.112 1.00 49.38 253 LYS A N 1
ATOM 1969 C CA . LYS A 1 253 ? -22.548 -3.456 24.253 1.00 49.38 253 LYS A CA 1
ATOM 1970 C C . LYS A 1 253 ? -23.072 -4.864 23.913 1.00 49.38 253 LYS A C 1
ATOM 1972 O O . LYS A 1 253 ? -23.607 -5.528 24.794 1.00 49.38 253 LYS A O 1
ATOM 1977 N N . ASN A 1 254 ? -22.931 -5.323 22.673 1.00 49.25 254 ASN A N 1
ATOM 1978 C CA . ASN A 1 254 ? -23.465 -6.601 22.223 1.00 49.25 254 ASN A CA 1
ATOM 1979 C C . ASN A 1 254 ? -22.297 -7.511 21.856 1.00 49.25 254 ASN A C 1
ATOM 1981 O O . ASN A 1 254 ? -21.680 -7.347 20.807 1.00 49.25 254 ASN A O 1
ATOM 1985 N N . GLY A 1 255 ? -21.997 -8.448 22.756 1.00 52.50 255 GLY A N 1
ATOM 1986 C CA . GLY A 1 255 ? -21.031 -9.511 22.520 1.00 52.50 255 GLY A CA 1
ATOM 1987 C C . GLY A 1 255 ? -21.381 -10.342 21.283 1.00 52.50 255 GLY A C 1
ATOM 1988 O O . GLY A 1 255 ? -22.529 -10.409 20.843 1.00 52.50 255 GLY A O 1
ATOM 1989 N N . ILE A 1 256 ? -20.351 -10.968 20.725 1.00 60.38 256 ILE A N 1
ATOM 1990 C CA . ILE A 1 256 ? -20.376 -11.708 19.465 1.00 60.38 256 ILE A CA 1
ATOM 1991 C C . ILE A 1 256 ? -21.521 -12.738 19.429 1.00 60.38 256 ILE A C 1
ATOM 1993 O O . ILE A 1 256 ? -21.527 -13.702 20.194 1.00 60.38 256 ILE A O 1
ATOM 1997 N N . ALA A 1 257 ? -22.407 -12.635 18.435 1.00 62.53 257 ALA A N 1
ATOM 1998 C CA . ALA A 1 257 ? -23.037 -13.832 17.891 1.00 62.53 257 ALA A CA 1
ATOM 1999 C C . ALA A 1 257 ? -21.961 -14.546 17.062 1.00 62.53 257 ALA A C 1
ATOM 2001 O O . ALA A 1 257 ? -21.672 -14.144 15.936 1.00 62.53 257 ALA A O 1
ATOM 2002 N N . LYS A 1 258 ? -21.310 -15.565 17.641 1.00 62.41 258 LYS A N 1
ATOM 2003 C CA . LYS A 1 258 ? -20.208 -16.352 17.036 1.00 62.41 258 LYS A CA 1
ATOM 2004 C C . LYS A 1 258 ? -20.540 -16.803 15.614 1.00 62.41 258 LYS A C 1
ATOM 2006 O O . LYS A 1 258 ? -19.669 -16.878 14.752 1.00 62.41 258 LYS A O 1
ATOM 2011 N N . ASP A 1 259 ? -21.825 -17.007 15.368 1.00 67.06 259 ASP A N 1
ATOM 2012 C CA . ASP A 1 259 ? -22.394 -17.399 14.090 1.00 67.06 259 ASP A CA 1
ATOM 2013 C C . ASP A 1 259 ? -22.326 -16.308 13.014 1.00 67.06 259 ASP A C 1
ATOM 2015 O O . ASP A 1 259 ? -22.172 -16.642 11.844 1.00 67.06 259 ASP A O 1
ATOM 2019 N N . ALA A 1 260 ? -22.384 -15.021 13.371 1.00 68.44 260 ALA A N 1
ATOM 2020 C CA . ALA A 1 260 ? -22.239 -13.918 12.419 1.00 68.44 260 ALA A CA 1
ATOM 2021 C C . ALA A 1 260 ? -20.794 -13.810 11.914 1.00 68.44 260 ALA A C 1
ATOM 2023 O O . ALA A 1 260 ? -20.566 -13.781 10.706 1.00 68.44 260 ALA A O 1
ATOM 2024 N N . LEU A 1 261 ? -19.818 -13.850 12.832 1.00 68.31 261 LEU A N 1
ATOM 2025 C CA . LEU A 1 261 ? -18.400 -13.862 12.467 1.00 68.31 261 LEU A CA 1
ATOM 2026 C C . LEU A 1 261 ? -18.052 -15.127 11.671 1.00 68.31 261 LEU A C 1
ATOM 2028 O O . LEU A 1 261 ? -17.366 -15.047 10.660 1.00 68.31 261 LEU A O 1
ATOM 2032 N N . ARG A 1 262 ? -18.576 -16.290 12.075 1.00 69.06 262 ARG A N 1
ATOM 2033 C CA . ARG A 1 262 ? -18.368 -17.556 11.360 1.00 69.06 262 ARG A CA 1
ATOM 2034 C C . ARG A 1 262 ? -18.963 -17.540 9.951 1.00 69.06 262 ARG A C 1
ATOM 2036 O O . ARG A 1 262 ? -18.294 -17.980 9.020 1.00 69.06 262 ARG A O 1
ATOM 2043 N N . LYS A 1 263 ? -20.194 -17.047 9.775 1.00 76.50 263 LYS A N 1
ATOM 2044 C CA . LYS A 1 263 ? -20.828 -16.906 8.449 1.00 76.50 263 LYS A CA 1
ATOM 2045 C C . LYS A 1 263 ? -20.029 -15.991 7.533 1.00 76.50 263 LYS A C 1
ATOM 2047 O O . LYS A 1 263 ? -19.941 -16.235 6.339 1.00 76.50 263 LYS A O 1
ATOM 2052 N N . GLU A 1 264 ? -19.430 -14.952 8.093 1.00 70.31 264 GLU A N 1
ATOM 2053 C CA . GLU A 1 264 ? -18.641 -14.031 7.295 1.00 70.31 264 GLU A CA 1
ATOM 2054 C C . GLU A 1 264 ? -17.252 -14.584 6.957 1.00 70.31 264 GLU A C 1
ATOM 2056 O O . GLU A 1 264 ? -16.855 -14.525 5.800 1.00 70.31 264 GLU A O 1
ATOM 2061 N N . LEU A 1 265 ? -16.562 -15.216 7.915 1.00 74.88 265 LEU A N 1
ATOM 2062 C CA . LEU A 1 265 ? -15.301 -15.926 7.664 1.00 74.88 265 LEU A CA 1
ATOM 2063 C C . LEU A 1 265 ? -15.472 -17.025 6.605 1.00 74.88 265 LEU A C 1
ATOM 2065 O O . LEU A 1 265 ? -14.620 -17.185 5.740 1.00 74.88 265 LEU A O 1
ATOM 2069 N N . THR A 1 266 ? -16.593 -17.750 6.636 1.00 73.12 266 THR A N 1
ATOM 2070 C CA . THR A 1 266 ? -16.916 -18.758 5.609 1.00 73.12 266 THR A CA 1
ATOM 2071 C C . THR A 1 266 ? -17.268 -18.143 4.257 1.00 73.12 266 THR A C 1
ATOM 2073 O O . THR A 1 266 ? -16.991 -18.759 3.240 1.00 73.12 266 THR A O 1
ATOM 2076 N N . GLY A 1 267 ? -17.810 -16.923 4.219 1.00 69.12 267 GLY A N 1
ATOM 2077 C CA . GLY A 1 267 ? -17.999 -16.173 2.973 1.00 69.12 267 GLY A CA 1
ATOM 2078 C C . GLY A 1 267 ? -16.707 -15.584 2.395 1.00 69.12 267 GLY A C 1
ATOM 2079 O O . GLY A 1 267 ? -16.699 -15.166 1.242 1.00 69.12 267 GLY A O 1
ATOM 2080 N N . TRP A 1 268 ? -15.634 -15.519 3.186 1.00 65.69 268 TRP A N 1
ATOM 2081 C CA . TRP A 1 268 ? -14.316 -15.045 2.754 1.00 65.69 268 TRP A CA 1
ATOM 2082 C C . TRP A 1 268 ? -13.365 -16.177 2.364 1.00 65.69 268 TRP A C 1
ATOM 2084 O O . TRP A 1 268 ? -12.418 -15.937 1.624 1.00 65.69 268 TRP A O 1
ATOM 2094 N N . ALA A 1 269 ? -13.616 -17.393 2.851 1.00 56.59 269 ALA A N 1
ATOM 2095 C CA . ALA A 1 269 ? -12.946 -18.608 2.413 1.00 56.59 269 ALA A CA 1
ATOM 2096 C C . ALA A 1 269 ? -13.583 -19.104 1.102 1.00 56.59 269 ALA A C 1
ATOM 2098 O O . ALA A 1 269 ? -14.404 -20.021 1.118 1.00 56.59 269 ALA A O 1
ATOM 2099 N N . VAL A 1 270 ? -13.247 -18.453 -0.013 1.00 44.12 270 VAL A N 1
ATOM 2100 C CA . VAL A 1 270 ? -13.558 -18.914 -1.377 1.00 44.12 270 VAL A CA 1
ATOM 2101 C C . VAL A 1 270 ? -12.258 -19.080 -2.138 1.00 44.12 270 VAL A C 1
ATOM 2103 O O . VAL A 1 270 ? -11.452 -18.125 -2.101 1.00 44.12 270 VAL A O 1
#

Foldseek 3Di:
DDDDDDDDDDDDDDPPPPACDPVSLVVLVVVLLVVVLVCVVVVDLALLVCQVSLVSSLVRDLQRDLSSLLSNLSNLPHPPVVPDDDLLVLLVSLLVSLVSLQVSCVSPALLSSLLSCLLSLLSLVVSCCVLQPVPDPDNPDPSSVVSLVSSLVVLVVSLVSSVPHPLPDDPDQPFVVVCLSSLVSSQVSNPDVDPPPVDSLVSVCSSQVVDDSVLSVVSVVDRDGSSSSSVSSNVSSVVSNVVSVVSVQVVDPHHDPVVVVVVVVVVVVD

Organism: NCBI:txid210225

Radius of gyration: 21.84 Å; chains: 1; bounding box: 46×54×76 Å

pLDDT: mean 75.93, std 17.72, range [26.83, 96.19]

Sequence (270 aa):
MEDVVFIEKGDRAADNFDLLTSKNYVKLSKDSVERLLEEFKGGRRNFSEFRLVFARLVQARIDAPLEIVWCFALSHLHEVDTAGISLSDRVSFARKLFQTISSCTTSSSGEKSAAALAPLVSEIFEIVVAIFVEGSGVVSSKSEKKSARKIRHLIDGMSKYLSACDVNKGHNSIAFRDLLEFISVWSISRSLRMSEASDEKDQLGAFFPLVGDEILKGIFEKECGLGVLAGLVMSEVFLLRLCLKIIDQFRGKNGIAKDALRKELTGWAV